Protein AF-A0A914UKM5-F1 (afdb_monomer_lite)

Sequence (336 aa):
GIEGDHIRGERLSKTEIQWNVDPGFDPCLNSLIYKCLPLADARDSIVRFIEAIEWDHRRGRVARAVASTMNAFVEEDWMLAVMELETMLNANSLTVAEVYARTRLLQNALSLLADIAAAIDQQELVGGEILSLMDEKRSSNVDPHVIGLLDRLLEKAVVPYLRSLDAWVFYGQVDDVSLDFMIWDTENELMSAAIQQQIIPQDDLDEFDSIGDSFDRRYRLIGDLCPTFLRPVAQDILKCGKYLHIVDQCGVERKEKDGGSDKHLTWKSTGGASALVKVIEVARIAASVALVDILLKRYDLLALFRSVRRFLLVGQCDWLMIFMQVADDLLAKDAD

Foldseek 3Di:
DDADPQWGWDDPDPQDTDIDGHPPDDPVLVVLVVLCVLLVSLLVLLVVLLVVVVPDLLLEPLSNLLSVLSVCCCVPVVVVLVVVQVVCVVVVNDDSVVNSVSCVVVSVQSNVSSVLSCCCVVVVDAAQLSLQVLVVVLVPDDDPVNNVSSLSSNQRSCVVQLVQLLCCQPQLDGDGPNPLYFKAFCPPPSRVVVVVVDDDDPVVVDDDDDPVCPLVVGIGGHPSSHHPLCVVCSVLSSLNSSLNVVLVVLVDPPPPPDDDDPPGQHADSPCSSVVNSVVSNVSSVVSVVSSVCCCCPVVVVVVVVVVCCVPVVVVDCPVVVVVCVVCVVVVPDDDD

Structure (mmCIF, N/CA/C/O backbone):
data_AF-A0A914UKM5-F1
#
_entry.id   AF-A0A914UKM5-F1
#
loop_
_atom_site.group_PDB
_atom_site.id
_atom_site.type_symbol
_atom_site.label_atom_id
_atom_site.label_alt_id
_atom_site.label_comp_id
_atom_site.label_asym_id
_atom_site.label_entity_id
_atom_site.label_seq_id
_atom_site.pdbx_PDB_ins_code
_atom_site.Cartn_x
_atom_site.Cartn_y
_atom_site.Cartn_z
_atom_site.occupancy
_atom_site.B_iso_or_equiv
_atom_site.auth_seq_id
_atom_site.auth_comp_id
_atom_site.auth_asym_id
_atom_site.auth_atom_id
_atom_site.pdbx_PDB_model_num
ATOM 1 N N . GLY A 1 1 ? -16.510 -11.378 22.932 1.00 61.59 1 GLY A N 1
ATOM 2 C CA . GLY A 1 1 ? -15.793 -12.608 22.547 1.00 61.59 1 GLY A CA 1
ATOM 3 C C . GLY A 1 1 ? -16.447 -13.821 23.168 1.00 61.59 1 GLY A C 1
ATOM 4 O O . GLY A 1 1 ? -16.702 -14.780 22.463 1.00 61.59 1 GLY A O 1
ATOM 5 N N . ILE A 1 2 ? -16.748 -13.750 24.465 1.00 76.81 2 ILE A N 1
ATOM 6 C CA . ILE A 1 2 ? -17.564 -14.728 25.187 1.00 76.81 2 ILE A CA 1
ATOM 7 C C . ILE A 1 2 ? -18.876 -14.023 25.550 1.00 76.81 2 ILE A C 1
ATOM 9 O O . ILE A 1 2 ? -18.834 -12.850 25.930 1.00 76.81 2 ILE A O 1
ATOM 13 N N . GLU A 1 3 ? -20.017 -14.686 25.358 1.00 78.00 3 GLU A N 1
ATOM 14 C CA . GLU A 1 3 ? -21.318 -14.136 25.752 1.00 78.00 3 GLU A CA 1
ATOM 15 C C . GLU A 1 3 ? -21.422 -14.054 27.277 1.00 78.00 3 GLU A C 1
ATOM 17 O O . GLU A 1 3 ? -21.026 -14.979 27.985 1.00 78.00 3 GLU A O 1
ATOM 22 N N . GLY A 1 4 ? -21.928 -12.925 27.774 1.00 80.94 4 GLY A N 1
ATOM 23 C CA . GLY A 1 4 ? -22.182 -12.731 29.195 1.00 80.94 4 GLY A CA 1
ATOM 24 C C . GLY A 1 4 ? -23.587 -13.183 29.590 1.00 80.94 4 GLY A C 1
ATOM 25 O O . GLY A 1 4 ? -24.489 -13.280 28.757 1.00 80.94 4 GLY A O 1
ATOM 26 N N . ASP A 1 5 ? -23.799 -13.394 30.888 1.00 83.44 5 ASP A N 1
ATOM 27 C CA . ASP A 1 5 ? -25.102 -13.832 31.400 1.00 83.44 5 ASP A CA 1
ATOM 28 C C . ASP A 1 5 ? -26.173 -12.734 31.295 1.00 83.44 5 ASP A C 1
ATOM 30 O O . ASP A 1 5 ? -27.302 -13.022 30.897 1.00 83.44 5 ASP A O 1
ATOM 34 N N . HIS A 1 6 ? -25.789 -11.484 31.587 1.00 84.31 6 HIS A N 1
ATOM 35 C CA . HIS A 1 6 ? -26.680 -10.317 31.711 1.00 84.31 6 HIS A CA 1
ATOM 36 C C . HIS A 1 6 ? -26.626 -9.324 30.534 1.00 84.31 6 HIS A C 1
ATOM 38 O O . HIS A 1 6 ? -27.416 -8.379 30.467 1.00 84.31 6 HIS A O 1
ATOM 44 N N . ILE A 1 7 ? -25.653 -9.492 29.635 1.00 86.50 7 ILE A N 1
ATOM 45 C CA . ILE A 1 7 ? -25.465 -8.675 28.431 1.00 86.50 7 ILE A CA 1
ATOM 46 C C . ILE A 1 7 ? -25.245 -9.643 27.277 1.00 86.50 7 ILE A C 1
ATOM 48 O O . ILE A 1 7 ? -24.237 -10.354 27.245 1.00 86.50 7 ILE A O 1
ATOM 52 N N . ARG A 1 8 ? -26.181 -9.659 26.329 1.00 85.44 8 ARG A N 1
ATOM 53 C CA . ARG A 1 8 ? -26.143 -10.550 25.165 1.00 85.44 8 ARG A CA 1
ATOM 54 C C . ARG A 1 8 ? -26.218 -9.738 23.883 1.00 85.44 8 ARG A C 1
ATOM 56 O O . ARG A 1 8 ? -27.028 -8.822 23.785 1.00 85.44 8 ARG A O 1
ATOM 63 N N . GLY A 1 9 ? -25.369 -10.068 22.917 1.00 83.50 9 GLY A N 1
ATOM 64 C CA . GLY A 1 9 ? -25.392 -9.470 21.586 1.00 83.50 9 GLY A CA 1
ATOM 65 C C . GLY A 1 9 ? -26.045 -10.430 20.601 1.00 83.50 9 GLY A C 1
ATOM 66 O O . GLY A 1 9 ? -25.500 -11.496 20.341 1.00 83.50 9 GLY A O 1
ATOM 67 N N . GLU A 1 10 ? -27.199 -10.063 20.052 1.00 83.69 10 GLU A N 1
ATOM 68 C CA . GLU A 1 10 ? -27.848 -10.795 18.967 1.00 83.69 10 GLU A CA 1
ATOM 69 C C . GLU A 1 10 ? -27.429 -10.188 17.627 1.00 83.69 10 GLU A C 1
ATOM 71 O O . GLU A 1 10 ? -27.600 -8.996 17.374 1.00 83.69 10 GLU A O 1
ATOM 76 N N . ARG A 1 11 ? -26.838 -10.998 16.750 1.00 80.81 11 ARG A N 1
ATOM 77 C CA . ARG A 1 11 ? -26.329 -10.510 15.468 1.00 80.81 11 ARG A CA 1
ATOM 78 C C . ARG A 1 11 ? -27.461 -10.424 14.444 1.00 80.81 11 ARG A C 1
ATOM 80 O O . ARG A 1 11 ? -27.975 -11.450 14.006 1.00 80.81 11 ARG A O 1
ATOM 87 N N . LEU A 1 12 ? -27.790 -9.204 14.022 1.00 78.44 12 LEU A N 1
ATOM 88 C CA . LEU A 1 12 ? -28.830 -8.936 13.025 1.00 78.44 12 LEU A CA 1
ATOM 89 C C . LEU A 1 12 ? -28.292 -9.000 11.589 1.00 78.44 12 LEU A C 1
ATOM 91 O O . LEU A 1 12 ? -29.009 -9.405 10.675 1.00 78.44 12 LEU A O 1
ATOM 95 N N . SER A 1 13 ? -27.033 -8.604 11.367 1.00 76.38 13 SER A N 1
ATOM 96 C CA . SER A 1 13 ? -26.432 -8.558 10.027 1.00 76.38 13 SER A CA 1
ATOM 97 C C . SER A 1 13 ? -24.918 -8.831 10.030 1.00 76.38 13 SER A C 1
ATOM 99 O O . SER A 1 13 ? -24.322 -9.221 11.038 1.00 76.38 13 SER A O 1
ATOM 101 N N . LYS A 1 14 ? -24.254 -8.655 8.875 1.00 68.44 14 LYS A N 1
ATOM 102 C CA . LYS A 1 14 ? -22.783 -8.728 8.794 1.00 68.44 14 LYS A CA 1
ATOM 103 C C . LYS A 1 14 ? -22.090 -7.634 9.617 1.00 68.44 14 LYS A C 1
ATOM 105 O O . LYS A 1 14 ? -20.960 -7.858 10.024 1.00 68.44 14 LYS A O 1
ATOM 110 N N . THR A 1 15 ? -22.750 -6.514 9.883 1.00 68.25 15 THR A N 1
ATOM 111 C CA . THR A 1 15 ? -22.142 -5.343 10.534 1.00 68.25 15 THR A CA 1
ATOM 112 C C . THR A 1 15 ? -22.876 -4.898 11.794 1.00 68.25 15 THR A C 1
ATOM 114 O O . THR A 1 15 ? -22.347 -4.081 12.534 1.00 68.25 15 THR A O 1
ATOM 117 N N . GLU A 1 16 ? -24.085 -5.405 12.044 1.00 77.81 16 GLU A N 1
ATOM 118 C CA . GLU A 1 16 ? -24.954 -4.909 13.111 1.00 77.81 16 GLU A CA 1
ATOM 119 C C . GLU A 1 16 ? -25.232 -5.981 14.167 1.00 77.81 16 GLU A C 1
ATOM 121 O O . GLU A 1 16 ? -25.660 -7.102 13.859 1.00 77.81 16 GLU A O 1
ATOM 126 N N . ILE A 1 17 ? -24.997 -5.598 15.422 1.00 84.06 17 ILE A N 1
ATOM 127 C CA . ILE A 1 17 ? -25.282 -6.381 16.621 1.00 84.06 17 ILE A CA 1
ATOM 128 C C . ILE A 1 17 ? -26.300 -5.600 17.447 1.00 84.06 17 ILE A C 1
ATOM 130 O O . ILE A 1 17 ? -26.088 -4.439 17.793 1.00 84.06 17 ILE A O 1
ATOM 134 N N . GLN A 1 18 ? -27.409 -6.249 17.780 1.00 86.00 18 GLN A N 1
ATOM 135 C CA . GLN A 1 18 ? -28.380 -5.731 18.725 1.00 86.00 18 GLN A CA 1
ATOM 136 C C . GLN A 1 18 ? -28.030 -6.215 20.127 1.00 86.00 18 GLN A C 1
ATOM 138 O O . GLN A 1 18 ? -28.019 -7.412 20.410 1.00 86.00 18 GLN A O 1
ATOM 143 N N . TRP A 1 19 ? -27.768 -5.275 21.025 1.00 86.19 19 TRP A N 1
ATOM 144 C CA . TRP A 1 19 ? -27.447 -5.588 22.409 1.00 86.19 19 TRP A CA 1
ATOM 145 C C . TRP A 1 19 ? -28.697 -5.620 23.282 1.00 86.19 19 TRP A C 1
ATOM 147 O O . TRP A 1 19 ? -29.415 -4.628 23.399 1.00 86.19 19 TRP A O 1
ATOM 157 N N . ASN A 1 20 ? -28.909 -6.755 23.941 1.00 85.56 20 ASN A N 1
ATOM 158 C CA . ASN A 1 20 ? -29.937 -6.962 24.948 1.00 85.56 20 ASN A CA 1
ATOM 159 C C . ASN A 1 20 ? -29.278 -6.941 26.333 1.00 85.56 20 ASN A C 1
ATOM 161 O O . ASN A 1 20 ? -28.491 -7.826 26.679 1.00 85.56 20 ASN A O 1
ATOM 165 N N . VAL A 1 21 ? -29.592 -5.905 27.111 1.00 85.19 21 VAL A N 1
ATOM 166 C CA . VAL A 1 21 ? -29.133 -5.726 28.496 1.00 85.19 21 VAL A CA 1
ATOM 167 C C . VAL A 1 21 ? -30.299 -6.007 29.439 1.00 85.19 21 VAL A C 1
ATOM 169 O O . VAL A 1 21 ? -31.416 -5.551 29.181 1.00 85.19 21 VAL A O 1
ATOM 172 N N . ASP A 1 22 ? -30.051 -6.738 30.527 1.00 84.62 22 ASP A N 1
ATOM 173 C CA . ASP A 1 22 ? -31.108 -7.111 31.467 1.00 84.62 22 ASP A CA 1
ATOM 174 C C . ASP A 1 22 ? -31.880 -5.887 32.012 1.00 84.62 22 ASP A C 1
ATOM 176 O O . ASP A 1 22 ? -31.287 -4.932 32.526 1.00 84.62 22 ASP A O 1
ATOM 180 N N . PRO A 1 23 ? -33.228 -5.912 31.986 1.00 78.75 23 PRO A N 1
ATOM 181 C CA . PRO A 1 23 ? -34.053 -4.777 32.405 1.00 78.75 23 PRO A CA 1
ATOM 182 C C . PRO A 1 23 ? -34.034 -4.531 33.923 1.00 78.75 23 PRO A C 1
ATOM 184 O O . PRO A 1 23 ? -34.578 -3.532 34.384 1.00 78.75 23 PRO A O 1
ATOM 187 N N . GLY A 1 24 ? -33.434 -5.435 34.706 1.00 80.19 24 GLY A N 1
ATOM 188 C CA . GLY A 1 24 ? -33.347 -5.340 36.166 1.00 80.19 24 GLY A CA 1
ATOM 189 C C . GLY A 1 24 ? -32.292 -4.358 36.689 1.00 80.19 24 GLY A C 1
ATOM 190 O O . GLY A 1 24 ? -32.249 -4.110 37.894 1.00 80.19 24 GLY A O 1
ATOM 191 N N . PHE A 1 25 ? -31.441 -3.804 35.822 1.00 82.44 25 PHE A N 1
ATOM 192 C CA . PHE A 1 25 ? -30.415 -2.838 36.216 1.00 82.44 25 PHE A CA 1
ATOM 193 C C . PHE A 1 25 ? -30.964 -1.417 36.412 1.00 82.44 25 PHE A C 1
ATOM 195 O O . PHE A 1 25 ? -31.913 -0.992 35.753 1.00 82.44 25 PHE A O 1
ATOM 202 N N . ASP A 1 26 ? -30.310 -0.652 37.292 1.00 86.25 26 ASP A N 1
ATOM 203 C CA . ASP A 1 26 ? -30.562 0.784 37.473 1.00 86.25 26 ASP A CA 1
ATOM 204 C C . ASP A 1 26 ? -30.444 1.524 36.118 1.00 86.25 26 ASP A C 1
ATOM 206 O O . ASP A 1 26 ? -29.452 1.325 35.405 1.00 86.25 26 ASP A O 1
ATOM 210 N N . PRO A 1 27 ? -31.404 2.397 35.746 1.00 84.62 27 PRO A N 1
ATOM 211 C CA . PRO A 1 27 ? -31.319 3.245 34.555 1.00 84.62 27 PRO A CA 1
ATOM 212 C C . PRO A 1 27 ? -29.970 3.956 34.367 1.00 84.62 27 PRO A C 1
ATOM 214 O O . PRO A 1 27 ? -29.477 4.050 33.239 1.00 84.62 27 PRO A O 1
ATOM 217 N N . CYS A 1 28 ? -29.340 4.424 35.451 1.00 83.75 28 CYS A N 1
ATOM 218 C CA . CYS A 1 28 ? -28.028 5.071 35.383 1.00 83.75 28 CYS A CA 1
ATOM 219 C C . CYS A 1 28 ? -26.931 4.088 34.950 1.00 83.75 28 CYS A C 1
ATOM 221 O O . CYS A 1 28 ? -26.112 4.418 34.087 1.00 83.75 28 CYS A O 1
ATOM 223 N N . LEU A 1 29 ? -26.945 2.870 35.501 1.00 84.50 29 LEU A N 1
ATOM 224 C CA . LEU A 1 29 ? -26.011 1.799 35.154 1.00 84.50 29 LEU A CA 1
ATOM 225 C C . LEU A 1 29 ? -26.203 1.361 33.699 1.00 84.50 29 LEU A C 1
ATOM 227 O O . LEU A 1 29 ? -25.231 1.290 32.951 1.00 84.50 29 LEU A O 1
ATOM 231 N N . ASN A 1 30 ? -27.457 1.171 33.277 1.00 85.88 30 ASN A N 1
ATOM 232 C CA . ASN A 1 30 ? -27.797 0.851 31.893 1.00 85.88 30 ASN A CA 1
ATOM 233 C C . ASN A 1 30 ? -27.243 1.900 30.924 1.00 85.88 30 ASN A C 1
ATOM 235 O O . ASN A 1 30 ? -26.610 1.546 29.933 1.00 85.88 30 ASN A O 1
ATOM 239 N N . S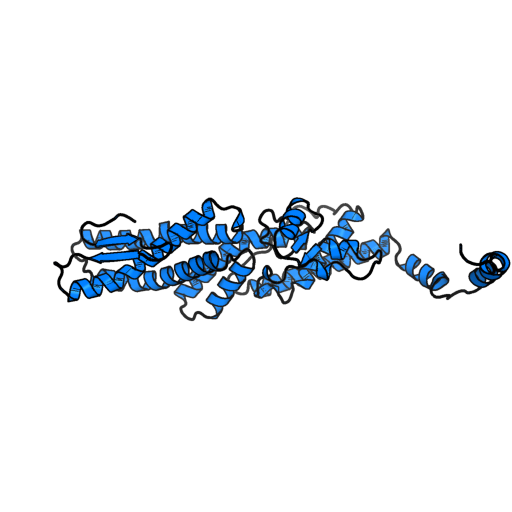ER A 1 31 ? -27.384 3.191 31.237 1.00 86.06 31 SER A N 1
ATOM 240 C CA . SER A 1 31 ? -26.850 4.257 30.381 1.00 86.06 31 SER A CA 1
ATOM 241 C C . SER A 1 31 ? -25.324 4.206 30.205 1.00 86.06 31 SER A C 1
ATOM 243 O O . SER A 1 31 ? -24.819 4.579 29.147 1.00 86.06 31 SER A O 1
ATOM 245 N N . LEU A 1 32 ? -24.581 3.751 31.221 1.00 84.81 32 LEU A N 1
ATOM 246 C CA . LEU A 1 32 ? -23.126 3.588 31.150 1.00 84.81 32 LEU A CA 1
ATOM 247 C C . LEU A 1 32 ? -22.739 2.329 30.377 1.00 84.81 32 LEU A C 1
ATOM 249 O O . LEU A 1 32 ? -21.820 2.386 29.566 1.00 84.81 32 LEU A O 1
ATOM 253 N N . ILE A 1 33 ? -23.471 1.229 30.568 1.00 87.56 33 ILE A N 1
ATOM 254 C CA . ILE A 1 33 ? -23.273 -0.012 29.810 1.00 87.56 33 ILE A CA 1
ATOM 255 C C . ILE A 1 33 ? -23.412 0.273 28.312 1.00 87.56 33 ILE A C 1
ATOM 257 O O . ILE A 1 33 ? -22.493 -0.027 27.554 1.00 87.56 33 ILE A O 1
ATOM 261 N N . TYR A 1 34 ? -24.484 0.956 27.891 1.00 88.38 34 TYR A N 1
ATOM 262 C CA . TYR A 1 34 ? -24.687 1.313 26.481 1.00 88.38 34 TYR A CA 1
ATOM 263 C C . TYR A 1 34 ? -23.582 2.198 25.891 1.00 88.38 34 TYR A C 1
ATOM 265 O O . TYR A 1 34 ? -23.358 2.157 24.686 1.00 88.38 34 TYR A O 1
ATOM 273 N N . LYS A 1 35 ? -22.843 2.960 26.707 1.00 87.12 35 LYS A N 1
ATOM 274 C CA . LYS A 1 35 ? -21.678 3.726 26.230 1.00 87.12 35 LYS A CA 1
ATOM 275 C C . LYS A 1 35 ? -20.434 2.862 26.020 1.00 87.12 35 LYS A C 1
ATOM 277 O O . LYS A 1 35 ? -19.575 3.239 25.226 1.00 87.12 35 LYS A O 1
ATOM 282 N N . CYS A 1 36 ? -20.339 1.726 26.709 1.00 86.88 36 CYS A N 1
ATOM 283 C CA . CYS A 1 36 ? -19.249 0.765 26.559 1.00 86.88 36 CYS A CA 1
ATOM 284 C C . CYS A 1 36 ? -19.488 -0.223 25.408 1.00 86.88 36 CYS A C 1
ATOM 286 O O . CYS A 1 36 ? -18.522 -0.728 24.849 1.00 86.88 36 CYS A O 1
ATOM 288 N N . LEU A 1 37 ? -20.742 -0.493 25.029 1.00 88.25 37 LEU A N 1
ATOM 289 C CA . LEU A 1 37 ? -21.076 -1.475 23.986 1.00 88.25 37 LEU A CA 1
ATOM 290 C C . LEU A 1 37 ? -20.439 -1.221 22.604 1.00 88.25 37 LEU A C 1
ATOM 292 O O . LEU A 1 37 ? -19.953 -2.192 22.025 1.00 88.25 37 LEU A O 1
ATOM 296 N N . PRO A 1 38 ? -20.291 0.028 22.111 1.00 89.25 38 PRO A N 1
ATOM 297 C CA . PRO A 1 38 ? -19.607 0.278 20.839 1.00 89.25 38 PRO A CA 1
ATOM 298 C C . PRO A 1 38 ? -18.158 -0.233 20.796 1.00 89.25 38 PRO A C 1
ATOM 300 O O . PRO A 1 38 ? -17.617 -0.491 19.724 1.00 89.25 38 PRO A O 1
ATOM 303 N N . LEU A 1 39 ? -17.514 -0.404 21.957 1.00 89.31 39 LEU A N 1
ATOM 304 C CA . LEU A 1 39 ? -16.194 -1.025 22.062 1.00 89.31 39 LEU A CA 1
ATOM 305 C C . LEU A 1 39 ? -16.227 -2.498 21.624 1.00 89.3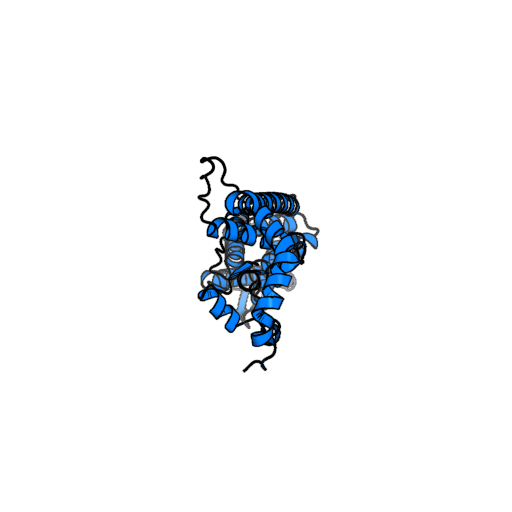1 39 LEU A C 1
ATOM 307 O O . LEU A 1 39 ? -15.313 -2.974 20.949 1.00 89.31 39 LEU A O 1
ATOM 311 N N . ALA A 1 40 ? -17.278 -3.217 22.024 1.00 88.44 40 ALA A N 1
ATOM 312 C CA . ALA A 1 40 ? -17.475 -4.614 21.670 1.00 88.44 40 ALA A CA 1
ATOM 313 C C . ALA A 1 40 ? -17.808 -4.763 20.180 1.00 88.44 40 ALA A C 1
ATOM 315 O O . ALA A 1 40 ? -17.255 -5.658 19.541 1.00 88.44 40 ALA A O 1
ATOM 316 N N . ASP A 1 41 ? -18.619 -3.854 19.629 1.00 89.31 41 ASP A N 1
ATOM 317 C CA . ASP A 1 41 ? -18.941 -3.811 18.196 1.00 89.31 41 ASP A CA 1
ATOM 318 C C . ASP A 1 41 ? -17.690 -3.577 17.344 1.00 89.31 41 ASP A C 1
ATOM 320 O O . ASP A 1 41 ? -17.424 -4.323 16.400 1.00 89.31 41 ASP A O 1
ATOM 324 N N . ALA A 1 42 ? -16.867 -2.591 17.717 1.00 91.12 42 ALA A N 1
ATOM 325 C CA . ALA A 1 42 ? -15.628 -2.291 17.006 1.00 91.12 42 ALA A CA 1
ATOM 326 C C . ALA A 1 42 ? -14.659 -3.485 17.021 1.00 91.12 42 ALA A C 1
ATOM 328 O O . ALA A 1 42 ? -14.107 -3.856 15.984 1.00 91.12 42 ALA A O 1
ATOM 329 N N . ARG A 1 43 ? -14.492 -4.142 18.178 1.00 91.31 43 ARG A N 1
ATOM 330 C CA . ARG A 1 43 ? -13.670 -5.355 18.284 1.00 91.31 43 ARG A CA 1
ATOM 331 C C . ARG A 1 43 ? -14.213 -6.489 17.417 1.00 91.31 43 ARG A C 1
ATOM 333 O O . ARG A 1 43 ? -13.426 -7.160 16.757 1.00 91.31 43 ARG A O 1
ATOM 340 N N . ASP A 1 44 ? -15.522 -6.735 17.446 1.00 90.12 44 ASP A N 1
ATOM 341 C CA . ASP A 1 44 ? -16.143 -7.786 16.636 1.00 90.12 44 ASP A CA 1
ATOM 342 C C . ASP A 1 44 ? -15.915 -7.543 15.140 1.00 90.12 44 ASP A C 1
ATOM 344 O O . ASP A 1 44 ? -15.462 -8.443 14.435 1.00 90.12 44 ASP A O 1
ATOM 348 N N . SER A 1 45 ? -16.117 -6.305 14.679 1.00 91.06 45 SER A N 1
ATOM 349 C CA . SER A 1 45 ? -15.855 -5.911 13.293 1.00 91.06 45 SER A CA 1
ATOM 350 C C . SER A 1 45 ? -14.409 -6.190 12.870 1.00 91.06 45 SER A C 1
ATOM 352 O O . SER A 1 45 ? -14.175 -6.718 11.784 1.00 91.06 45 SER A O 1
ATOM 354 N N . ILE A 1 46 ? -13.433 -5.874 13.727 1.00 93.12 46 ILE A N 1
ATOM 355 C CA . ILE A 1 46 ? -12.007 -6.102 13.444 1.00 93.12 46 ILE A CA 1
ATOM 356 C C . ILE A 1 46 ? -11.686 -7.597 13.385 1.00 93.12 46 ILE A C 1
ATOM 358 O O . ILE A 1 46 ? -11.046 -8.041 12.437 1.00 93.12 46 ILE A O 1
ATOM 362 N N . VAL A 1 47 ? -12.144 -8.386 14.362 1.00 92.31 47 VAL A N 1
ATOM 363 C CA . VAL A 1 47 ? -11.885 -9.838 14.393 1.00 92.31 47 VAL A CA 1
ATOM 364 C C . VAL A 1 47 ? -12.465 -10.515 13.153 1.00 92.31 47 VAL A C 1
ATOM 366 O O . VAL A 1 47 ? -11.787 -11.311 12.513 1.00 92.31 47 VAL A O 1
ATOM 369 N N . ARG A 1 48 ? -13.677 -10.137 12.742 1.00 90.00 48 ARG A N 1
ATOM 370 C CA . ARG A 1 48 ? -14.291 -10.669 11.519 1.00 90.00 48 ARG A CA 1
ATOM 371 C C . ARG A 1 48 ? -13.522 -10.309 10.259 1.00 90.00 48 ARG A C 1
ATOM 373 O O . ARG A 1 48 ? -13.420 -11.130 9.355 1.00 90.00 48 ARG A O 1
ATOM 380 N N . PHE A 1 49 ? -13.021 -9.082 10.181 1.00 91.81 49 PHE A N 1
ATOM 381 C CA . PHE A 1 49 ? -12.189 -8.647 9.068 1.00 91.81 49 PHE A CA 1
ATOM 382 C C . PHE A 1 49 ? -10.888 -9.455 8.991 1.00 91.81 49 PHE A C 1
ATOM 384 O O . PHE A 1 49 ? -10.504 -9.893 7.907 1.00 91.81 49 PHE A O 1
ATOM 391 N N . ILE A 1 50 ? -10.250 -9.710 10.138 1.00 92.75 50 ILE A N 1
ATOM 392 C CA . ILE A 1 50 ? -9.055 -10.559 10.228 1.00 92.75 50 ILE A CA 1
ATOM 393 C C . ILE A 1 50 ? -9.375 -11.969 9.723 1.00 92.75 50 ILE A C 1
ATOM 395 O O . ILE A 1 50 ? -8.720 -12.444 8.797 1.00 92.75 50 ILE A O 1
ATOM 399 N N . GLU A 1 51 ? -10.427 -12.594 10.257 1.00 90.50 51 GLU A N 1
ATOM 400 C CA . GLU A 1 51 ? -10.871 -13.928 9.838 1.00 90.50 51 GLU A CA 1
ATOM 401 C C . GLU A 1 51 ? -11.195 -13.978 8.337 1.00 90.50 51 GLU A C 1
ATOM 403 O O . GLU A 1 51 ? -10.833 -14.934 7.657 1.00 90.50 51 GLU A O 1
ATOM 408 N N . ALA A 1 52 ? -11.837 -12.947 7.781 1.00 88.94 52 ALA A N 1
ATOM 409 C CA . ALA A 1 52 ? -12.163 -12.898 6.357 1.00 88.94 52 ALA A CA 1
ATOM 410 C C . ALA A 1 52 ? -10.909 -12.857 5.464 1.00 88.94 52 ALA A C 1
ATOM 412 O O . ALA A 1 52 ? -10.870 -13.512 4.423 1.00 88.94 52 ALA A O 1
ATOM 413 N N . ILE A 1 53 ? -9.876 -12.114 5.869 1.00 88.75 53 ILE A N 1
ATOM 414 C CA . ILE A 1 53 ? -8.648 -11.930 5.083 1.00 88.75 53 ILE A CA 1
ATOM 415 C C . ILE A 1 53 ? -7.686 -13.110 5.199 1.00 88.75 53 ILE A C 1
ATOM 417 O O . ILE A 1 53 ? -6.960 -13.401 4.247 1.00 88.75 53 ILE A O 1
ATOM 421 N N . GLU A 1 54 ? -7.651 -13.799 6.340 1.00 82.69 54 GLU A N 1
ATOM 422 C CA . GLU A 1 54 ? -6.760 -14.950 6.523 1.00 82.69 54 GLU A CA 1
ATOM 423 C C . GLU A 1 54 ? -7.008 -16.054 5.490 1.00 82.69 54 GLU A C 1
ATOM 425 O O . GLU A 1 54 ? -6.055 -16.663 4.992 1.00 82.69 54 GLU A O 1
ATOM 430 N N . TRP A 1 55 ? -8.274 -16.262 5.121 1.00 77.75 55 TRP A N 1
ATOM 431 C CA . TRP A 1 55 ? -8.687 -17.311 4.189 1.00 77.75 55 TRP A CA 1
ATOM 432 C C . TRP A 1 55 ? -8.831 -16.838 2.739 1.00 77.75 55 TRP A C 1
ATOM 434 O O . TRP A 1 55 ? -8.882 -17.677 1.838 1.00 77.75 55 TRP A O 1
ATOM 444 N N . ASP A 1 56 ? -8.859 -15.527 2.486 1.00 80.50 56 ASP A N 1
ATOM 445 C CA . ASP A 1 56 ? -9.044 -14.976 1.143 1.00 80.50 56 ASP A CA 1
ATOM 446 C C . ASP A 1 56 ? -7.746 -14.403 0.556 1.00 80.50 56 ASP A C 1
ATOM 448 O O . ASP A 1 56 ? -7.344 -13.263 0.797 1.00 80.50 56 ASP A O 1
ATOM 452 N N . HIS A 1 57 ? -7.088 -15.196 -0.291 1.00 70.19 57 HIS A N 1
ATOM 453 C CA . HIS A 1 57 ? -5.886 -14.766 -1.006 1.00 70.19 57 HIS A CA 1
ATOM 454 C C . HIS A 1 57 ? -6.144 -13.677 -2.059 1.00 70.19 57 HIS A C 1
ATOM 456 O O . HIS A 1 57 ? -5.184 -13.046 -2.502 1.00 70.19 57 HIS A O 1
ATOM 462 N N . ARG A 1 58 ? -7.405 -13.429 -2.444 1.00 75.06 58 ARG A N 1
ATOM 463 C CA . ARG A 1 58 ? -7.771 -12.386 -3.416 1.00 75.06 58 ARG A CA 1
ATOM 464 C C . ARG A 1 58 ? -7.705 -10.983 -2.823 1.00 75.06 58 ARG A C 1
ATOM 466 O O . ARG A 1 58 ? -7.531 -10.028 -3.564 1.00 75.06 58 ARG A O 1
ATOM 473 N N . ARG A 1 59 ? -7.784 -10.854 -1.495 1.00 78.19 59 ARG A N 1
ATOM 474 C CA . ARG A 1 59 ? -7.769 -9.557 -0.793 1.00 78.19 59 ARG A CA 1
ATOM 475 C C . ARG A 1 59 ? -6.408 -8.846 -0.820 1.00 78.19 59 ARG A C 1
ATOM 477 O O . ARG A 1 59 ? -6.305 -7.717 -0.357 1.00 78.19 59 ARG A O 1
ATOM 484 N N . GLY A 1 60 ? -5.363 -9.464 -1.370 1.00 86.62 60 GLY A N 1
ATOM 485 C CA . GLY A 1 60 ? -4.055 -8.826 -1.521 1.00 86.62 60 GLY A CA 1
ATOM 486 C C . GLY A 1 60 ? -3.095 -9.053 -0.352 1.00 86.62 60 GLY A C 1
ATOM 487 O O . GLY A 1 60 ? -3.475 -9.386 0.773 1.00 86.62 60 GLY A O 1
ATOM 488 N N . ARG A 1 61 ? -1.802 -8.852 -0.608 1.00 91.62 61 ARG A N 1
ATOM 489 C CA . ARG A 1 61 ? -0.724 -8.952 0.390 1.00 91.62 61 ARG A CA 1
ATOM 490 C C . ARG A 1 61 ? -0.763 -7.777 1.357 1.00 91.62 61 ARG A C 1
ATOM 492 O O . ARG A 1 61 ? -0.503 -7.966 2.546 1.00 91.62 61 ARG A O 1
ATOM 499 N N . VAL A 1 62 ? -1.116 -6.586 0.868 1.00 94.00 62 VAL A N 1
ATOM 500 C CA . VAL A 1 62 ? -1.263 -5.391 1.714 1.00 94.00 62 VAL A CA 1
ATOM 501 C C . VAL A 1 62 ? -2.382 -5.592 2.740 1.00 94.00 62 VAL A C 1
ATOM 503 O O . VAL A 1 62 ? -2.130 -5.429 3.931 1.00 94.00 62 VAL A O 1
ATOM 506 N N . ALA A 1 63 ? -3.575 -6.040 2.329 1.00 93.56 63 ALA A N 1
ATOM 507 C CA . ALA A 1 63 ? -4.687 -6.280 3.255 1.00 93.56 63 ALA A CA 1
ATOM 508 C C . ALA A 1 63 ? -4.332 -7.312 4.338 1.00 93.56 63 ALA A C 1
ATOM 510 O O . ALA A 1 63 ? -4.657 -7.125 5.508 1.00 93.56 63 ALA A O 1
ATOM 511 N N . ARG A 1 64 ? -3.583 -8.364 3.984 1.00 92.94 64 ARG A N 1
ATOM 512 C CA . ARG A 1 64 ? -3.080 -9.359 4.949 1.00 92.94 64 ARG A CA 1
ATOM 513 C C . ARG A 1 64 ? -2.101 -8.769 5.957 1.00 92.94 64 ARG A C 1
ATOM 515 O O . ARG A 1 64 ? -2.168 -9.108 7.135 1.00 92.94 64 ARG A O 1
ATOM 522 N N . ALA A 1 65 ? -1.209 -7.880 5.527 1.00 93.94 65 ALA A N 1
ATOM 523 C CA . ALA A 1 65 ? -0.309 -7.181 6.442 1.00 93.94 65 ALA A CA 1
ATOM 524 C C . ALA A 1 65 ? -1.084 -6.263 7.408 1.00 93.94 65 ALA A C 1
ATOM 526 O O . ALA A 1 65 ? -0.754 -6.192 8.595 1.00 93.94 65 ALA A O 1
ATOM 527 N N . VAL A 1 66 ? -2.152 -5.621 6.925 1.00 94.75 66 VAL A N 1
ATOM 528 C CA . VAL A 1 66 ? -3.076 -4.828 7.751 1.00 94.75 66 VAL A CA 1
ATOM 529 C C . VAL A 1 66 ? -3.796 -5.710 8.768 1.00 94.75 66 VAL A C 1
ATOM 531 O O . VAL A 1 66 ? -3.727 -5.423 9.961 1.00 94.75 66 VAL A O 1
ATOM 534 N N . ALA A 1 67 ? -4.410 -6.809 8.326 1.00 94.38 67 ALA A N 1
ATOM 535 C CA . ALA A 1 67 ? -5.096 -7.765 9.191 1.00 94.38 67 ALA A CA 1
ATOM 536 C C . ALA A 1 67 ? -4.156 -8.352 10.255 1.00 94.38 67 ALA A C 1
ATOM 538 O O . ALA A 1 67 ? -4.500 -8.372 11.429 1.00 94.38 67 ALA A O 1
ATOM 539 N N . SER A 1 68 ? -2.931 -8.732 9.882 1.00 93.44 68 SER A N 1
ATOM 540 C CA . SER A 1 68 ? -1.921 -9.216 10.832 1.00 93.44 68 SER A CA 1
ATOM 541 C C . SER A 1 68 ? -1.558 -8.163 11.885 1.00 93.44 68 SER A C 1
ATOM 543 O O . SER A 1 68 ? -1.404 -8.494 13.059 1.00 93.44 68 SER A O 1
ATOM 545 N N . THR A 1 69 ? -1.470 -6.890 11.492 1.00 93.31 69 THR A N 1
ATOM 546 C CA . THR A 1 69 ? -1.187 -5.793 12.430 1.00 93.31 69 THR A CA 1
ATOM 547 C C . THR A 1 69 ? -2.378 -5.518 13.350 1.00 93.31 69 THR A C 1
ATOM 549 O O . THR A 1 69 ? -2.195 -5.291 14.545 1.00 93.31 69 THR A O 1
ATOM 552 N N . MET A 1 70 ? -3.604 -5.581 12.822 1.00 94.88 70 MET A N 1
ATOM 553 C CA . MET A 1 70 ? -4.826 -5.505 13.628 1.00 94.88 70 MET A CA 1
ATOM 554 C C . MET A 1 70 ? -4.939 -6.688 14.596 1.00 94.88 70 MET A C 1
ATOM 556 O O . MET A 1 70 ? -5.340 -6.489 15.738 1.00 94.88 70 MET A O 1
ATOM 560 N N . ASN A 1 71 ? -4.541 -7.894 14.182 1.00 94.00 71 ASN A N 1
ATOM 561 C CA . ASN A 1 71 ? -4.540 -9.063 15.054 1.00 94.00 71 ASN A CA 1
ATOM 562 C C . ASN A 1 71 ? -3.567 -8.882 16.221 1.00 94.00 71 ASN A C 1
ATOM 564 O O . ASN A 1 71 ? -3.961 -9.066 17.366 1.00 94.00 71 ASN A O 1
ATOM 568 N N . ALA A 1 72 ? -2.347 -8.406 15.954 1.00 92.75 72 ALA A N 1
ATOM 569 C CA . ALA A 1 72 ? -1.390 -8.076 17.011 1.00 92.75 72 ALA A CA 1
ATOM 570 C C . ALA A 1 72 ? -1.956 -7.035 17.995 1.00 92.75 72 ALA A C 1
ATOM 572 O O . ALA A 1 72 ? -1.826 -7.191 19.203 1.00 92.75 72 ALA A O 1
ATOM 573 N N . PHE A 1 73 ? -2.667 -6.012 17.507 1.00 91.31 73 PHE A N 1
ATOM 574 C CA . PHE A 1 73 ? -3.347 -5.042 18.376 1.00 91.31 73 PHE A CA 1
ATOM 575 C C . PHE A 1 73 ? -4.429 -5.693 19.261 1.00 91.31 73 PHE A C 1
ATOM 577 O O . PHE A 1 73 ? -4.558 -5.364 20.441 1.00 91.31 73 PHE A O 1
ATOM 584 N N . VAL A 1 74 ? -5.214 -6.628 18.717 1.00 91.31 74 VAL A N 1
ATOM 585 C CA . VAL A 1 74 ? -6.262 -7.337 19.472 1.00 91.31 74 VAL A CA 1
ATOM 586 C C . VAL A 1 74 ? -5.674 -8.351 20.467 1.00 91.31 74 VAL A C 1
ATOM 588 O O . VAL A 1 74 ? -6.231 -8.545 21.548 1.00 91.31 74 VAL A O 1
ATOM 591 N N . GLU A 1 75 ? -4.562 -8.997 20.134 1.00 90.94 75 GLU A N 1
ATOM 592 C CA . GLU A 1 75 ? -3.900 -9.977 21.001 1.00 90.94 75 GLU A CA 1
ATOM 593 C C . GLU A 1 75 ? -3.051 -9.329 22.097 1.00 90.94 75 GLU A C 1
ATOM 595 O O . GLU A 1 75 ? -2.965 -9.876 23.193 1.00 90.94 75 GLU A O 1
ATOM 600 N N . GLU A 1 76 ? -2.449 -8.170 21.828 1.00 90.56 76 GLU A N 1
ATOM 601 C CA . GLU A 1 76 ? -1.552 -7.481 22.758 1.00 90.56 76 GLU A CA 1
ATOM 602 C C . GLU A 1 76 ? -2.279 -6.342 23.489 1.00 90.56 76 GLU A C 1
ATOM 604 O O . GLU A 1 76 ? -2.597 -6.467 24.674 1.00 90.56 76 GLU A O 1
ATOM 609 N N . ASP A 1 77 ? -2.583 -5.245 22.785 1.00 88.00 77 ASP A N 1
ATOM 610 C CA . ASP A 1 77 ? -3.084 -3.992 23.372 1.00 88.00 77 ASP A CA 1
ATOM 611 C C . ASP A 1 77 ? -4.475 -4.183 24.021 1.00 88.00 77 ASP A C 1
ATOM 613 O O . ASP A 1 77 ? -4.724 -3.738 25.147 1.00 88.00 77 ASP A O 1
ATOM 617 N N . TRP A 1 78 ? -5.385 -4.898 23.349 1.00 88.50 78 TRP A N 1
ATOM 618 C CA . TRP A 1 78 ? -6.714 -5.207 23.897 1.00 88.50 78 TRP A CA 1
ATOM 619 C C . TRP A 1 78 ? -6.652 -6.178 25.081 1.00 88.50 78 TRP A C 1
ATOM 621 O O . TRP A 1 78 ? -7.314 -5.950 26.096 1.00 88.50 78 TRP A O 1
ATOM 631 N N . MET A 1 79 ? -5.875 -7.259 24.976 1.00 89.56 79 MET A N 1
ATOM 632 C CA . MET A 1 79 ? -5.786 -8.242 26.061 1.00 89.56 79 MET A CA 1
ATOM 633 C C . MET A 1 79 ? -5.132 -7.653 27.303 1.00 89.56 79 MET A C 1
ATOM 635 O O . MET A 1 79 ? -5.574 -7.957 28.409 1.00 89.56 79 MET A O 1
ATOM 639 N N . LEU A 1 80 ? -4.143 -6.773 27.138 1.00 90.25 80 LEU A N 1
ATOM 640 C CA . LEU A 1 80 ? -3.532 -6.052 28.247 1.00 90.25 80 LEU A CA 1
ATOM 641 C C . LEU A 1 80 ? -4.563 -5.174 28.968 1.00 90.25 80 LEU A C 1
ATOM 643 O O . LEU A 1 80 ? -4.667 -5.244 30.191 1.00 90.25 80 LEU A O 1
ATOM 647 N N . ALA A 1 81 ? -5.400 -4.440 28.229 1.00 88.88 81 ALA A N 1
ATOM 648 C CA . ALA A 1 81 ? -6.484 -3.659 28.825 1.00 88.88 81 ALA A CA 1
ATOM 649 C C . ALA A 1 81 ? -7.500 -4.544 29.573 1.00 88.88 81 ALA A C 1
ATOM 651 O O . ALA A 1 81 ? -7.915 -4.210 30.683 1.00 88.88 81 ALA A O 1
ATOM 652 N N . VAL A 1 82 ? -7.878 -5.698 29.009 1.00 90.31 82 VAL A N 1
ATOM 653 C CA . VAL A 1 82 ? -8.769 -6.660 29.685 1.00 90.31 82 VAL A CA 1
ATOM 654 C C . VAL A 1 82 ? -8.126 -7.209 30.961 1.00 90.31 82 VAL A C 1
ATOM 656 O O . VAL A 1 82 ? -8.792 -7.278 31.991 1.00 90.31 82 VAL A O 1
ATOM 659 N N . MET A 1 83 ? -6.835 -7.549 30.929 1.00 90.44 83 MET A N 1
ATOM 660 C CA . MET A 1 83 ? -6.096 -8.018 32.105 1.00 90.44 83 MET A CA 1
ATOM 661 C C . MET A 1 83 ? -6.047 -6.958 33.209 1.00 90.44 83 MET A C 1
ATOM 663 O O . MET A 1 83 ? -6.284 -7.277 34.372 1.00 90.44 83 MET A O 1
ATOM 667 N N . GLU A 1 84 ? -5.789 -5.694 32.870 1.00 90.50 84 GLU A N 1
ATOM 668 C CA . GLU A 1 84 ? -5.812 -4.600 33.844 1.00 90.50 84 GLU A CA 1
ATOM 669 C C . GLU A 1 84 ? -7.191 -4.462 34.503 1.00 90.50 84 GLU A C 1
ATOM 671 O O . GLU A 1 84 ? -7.283 -4.372 35.731 1.00 90.50 84 GLU A O 1
ATOM 676 N N . LEU A 1 85 ? -8.272 -4.518 33.719 1.00 90.56 85 LEU A N 1
ATOM 677 C CA . LEU A 1 85 ? -9.637 -4.485 34.254 1.00 90.56 85 LEU A CA 1
ATOM 678 C C . LEU A 1 85 ? -9.913 -5.676 35.184 1.00 90.56 85 LEU A C 1
ATOM 680 O O . LEU A 1 85 ? -10.451 -5.484 36.274 1.00 90.56 85 LEU A O 1
ATOM 684 N N . GLU A 1 86 ? -9.475 -6.878 34.810 1.00 92.06 86 GLU A N 1
ATOM 685 C CA . GLU A 1 86 ? -9.631 -8.092 35.616 1.00 92.06 86 GLU A CA 1
ATOM 686 C C . GLU A 1 86 ? -8.877 -7.998 36.954 1.00 92.06 86 GLU A C 1
ATOM 688 O O . GLU A 1 86 ? -9.383 -8.396 38.005 1.00 92.06 86 GLU A O 1
ATOM 693 N N . THR A 1 87 ? -7.672 -7.419 36.966 1.00 91.50 87 THR A N 1
ATOM 694 C CA . THR A 1 87 ? -6.925 -7.215 38.221 1.00 91.50 87 THR A CA 1
ATOM 695 C C . THR A 1 87 ? -7.637 -6.247 39.167 1.00 91.50 87 THR A C 1
ATOM 697 O O . THR A 1 87 ? -7.673 -6.482 40.375 1.00 91.50 87 THR A O 1
ATOM 700 N N . MET A 1 88 ? -8.260 -5.191 38.635 1.00 89.12 88 MET A N 1
ATOM 701 C CA . MET A 1 88 ? -9.036 -4.233 39.428 1.00 89.12 88 MET A CA 1
ATOM 702 C C . MET A 1 88 ? -10.355 -4.829 39.923 1.00 89.12 88 MET A C 1
ATOM 704 O O . MET A 1 88 ? -10.784 -4.533 41.042 1.00 89.12 88 MET A O 1
ATOM 708 N N . LEU A 1 89 ? -10.977 -5.701 39.125 1.00 91.25 89 LEU A N 1
ATOM 709 C CA . LEU A 1 89 ? -12.145 -6.465 39.549 1.00 91.25 89 LEU A CA 1
ATOM 710 C C . LEU A 1 89 ? -11.798 -7.348 40.752 1.00 91.25 89 LEU A C 1
ATOM 712 O O . LEU A 1 89 ? -12.472 -7.280 41.775 1.00 91.25 89 LEU A O 1
ATOM 716 N N . ASN A 1 90 ? -10.690 -8.089 40.670 1.00 92.38 90 ASN A N 1
ATOM 717 C CA . ASN A 1 90 ? -10.204 -8.937 41.761 1.00 92.38 90 ASN A CA 1
ATOM 718 C C . ASN A 1 90 ? -9.822 -8.145 43.024 1.00 92.38 90 ASN A C 1
ATOM 720 O O . ASN A 1 90 ? -9.913 -8.664 44.136 1.00 92.38 90 ASN A O 1
ATOM 724 N N . ALA A 1 91 ? -9.429 -6.878 42.875 1.00 92.00 91 ALA A N 1
ATOM 725 C CA . ALA A 1 91 ? -9.162 -5.966 43.985 1.00 92.00 91 ALA A CA 1
ATOM 726 C C . ALA A 1 91 ? -10.430 -5.303 44.570 1.00 92.00 91 ALA A C 1
ATOM 728 O O . ALA A 1 91 ? -10.315 -4.493 45.492 1.00 92.00 91 ALA A O 1
ATOM 729 N N . ASN A 1 92 ? -11.629 -5.622 44.057 1.00 88.75 92 ASN A N 1
ATOM 730 C CA . ASN A 1 92 ? -12.913 -5.003 44.415 1.00 88.75 92 ASN A CA 1
ATOM 731 C C . ASN A 1 92 ? -12.940 -3.467 44.267 1.00 88.75 92 ASN A C 1
ATOM 733 O O . ASN A 1 92 ? -13.704 -2.784 44.951 1.00 88.75 92 ASN A O 1
ATOM 737 N N . SER A 1 93 ? -12.114 -2.908 43.380 1.00 87.94 93 SER A N 1
ATOM 738 C CA . SER A 1 93 ? -12.056 -1.464 43.112 1.00 87.94 93 SER A CA 1
ATOM 739 C C . SER A 1 93 ? -12.706 -1.069 41.783 1.00 87.94 93 SER A C 1
ATOM 741 O O . SER A 1 93 ? -12.784 0.120 41.465 1.00 87.94 93 SER A O 1
ATOM 743 N N . LEU A 1 94 ? -13.192 -2.043 41.007 1.00 89.00 94 LEU A N 1
ATOM 744 C CA . LEU A 1 94 ? -13.752 -1.801 39.685 1.00 89.00 94 LEU A CA 1
ATOM 745 C C . LEU A 1 94 ? -15.207 -1.328 39.749 1.00 89.00 94 LEU A C 1
ATOM 747 O O . LEU A 1 94 ? -16.082 -1.992 40.300 1.00 89.00 94 LEU A O 1
ATOM 751 N N . THR A 1 95 ? -15.478 -0.195 39.105 1.00 88.00 95 THR A N 1
ATOM 752 C CA . THR A 1 95 ? -16.839 0.289 38.838 1.00 88.00 95 THR A CA 1
ATOM 753 C C . THR A 1 95 ? -17.051 0.416 37.333 1.00 88.00 95 THR A C 1
ATOM 755 O O . THR A 1 95 ? -16.095 0.616 36.587 1.00 88.00 95 THR A O 1
ATOM 758 N N . VAL A 1 96 ? -18.301 0.357 36.862 1.00 85.69 96 VAL A N 1
ATOM 759 C CA . VAL A 1 96 ? -18.617 0.520 35.425 1.00 85.69 96 VAL A CA 1
ATOM 760 C C . VAL A 1 96 ? -18.164 1.888 34.895 1.00 85.69 96 VAL A C 1
ATOM 762 O O . VAL A 1 96 ? -17.751 2.007 33.744 1.00 85.69 96 VAL A O 1
ATOM 765 N N . ALA A 1 97 ? -18.178 2.919 35.744 1.00 86.81 97 ALA A N 1
ATOM 766 C CA . ALA A 1 97 ? -17.644 4.232 35.397 1.00 86.81 97 ALA A CA 1
ATOM 767 C C . ALA A 1 97 ? -16.119 4.205 35.184 1.00 86.81 97 ALA A C 1
ATOM 769 O O . ALA A 1 97 ? -15.636 4.832 34.242 1.00 86.81 97 ALA A O 1
ATOM 770 N N . GLU A 1 98 ? -15.376 3.455 36.007 1.00 87.31 98 GLU A N 1
ATOM 771 C CA . GLU A 1 98 ? -13.927 3.278 35.839 1.00 87.31 98 GLU A CA 1
ATOM 772 C C . GLU A 1 98 ? -13.610 2.471 34.575 1.00 87.31 98 GLU A C 1
ATOM 774 O O . GLU A 1 98 ? -12.708 2.849 33.830 1.00 87.31 98 GLU A O 1
ATOM 779 N N . VAL A 1 99 ? -14.400 1.429 34.273 1.00 89.19 99 VAL A N 1
ATOM 780 C CA . VAL A 1 99 ? -14.296 0.691 33.001 1.00 89.19 99 VAL A CA 1
ATOM 781 C C . VAL A 1 99 ? -14.419 1.666 31.833 1.00 89.19 99 VAL A C 1
ATOM 783 O O . VAL A 1 99 ? -13.494 1.771 31.036 1.00 89.19 99 VAL A O 1
ATOM 786 N N . TYR A 1 100 ? -15.504 2.445 31.780 1.00 87.25 100 TYR A N 1
ATOM 787 C CA . TYR A 1 100 ? -15.733 3.413 30.706 1.00 87.25 100 TYR A CA 1
ATOM 788 C C . TYR A 1 100 ? -14.608 4.454 30.590 1.00 87.25 100 TYR A C 1
ATOM 790 O O . TYR A 1 100 ? -14.152 4.769 29.489 1.00 87.25 100 TYR A O 1
ATOM 798 N N . ALA A 1 101 ? -14.138 4.993 31.719 1.00 87.19 101 ALA A N 1
ATOM 799 C CA . ALA A 1 101 ? -13.076 5.994 31.732 1.00 87.19 101 ALA A CA 1
ATOM 800 C C . ALA A 1 101 ? -11.754 5.444 31.170 1.00 87.19 101 ALA A C 1
ATOM 802 O O . ALA A 1 101 ? -11.080 6.139 30.406 1.00 87.19 101 ALA A O 1
ATOM 803 N N . ARG A 1 102 ? -11.403 4.198 31.512 1.00 85.50 102 ARG A N 1
ATOM 804 C CA . ARG A 1 102 ? -10.161 3.534 31.086 1.00 85.50 102 ARG A CA 1
ATOM 805 C C . ARG A 1 102 ? -10.222 3.024 29.653 1.00 85.50 102 ARG A C 1
ATOM 807 O O . ARG A 1 102 ? -9.246 3.160 28.922 1.00 85.50 102 ARG A O 1
ATOM 814 N N . THR A 1 103 ? -11.368 2.508 29.214 1.00 85.81 103 THR A N 1
ATOM 815 C CA . THR A 1 103 ? -11.534 2.002 27.845 1.00 85.81 103 THR A CA 1
ATOM 816 C C . THR A 1 103 ? -11.693 3.110 26.810 1.00 85.81 103 THR A C 1
ATOM 818 O O . THR A 1 103 ? -11.651 2.829 25.619 1.00 85.81 103 THR A O 1
ATOM 821 N N . ARG A 1 104 ? -11.854 4.374 27.218 1.00 84.50 104 ARG A N 1
ATOM 822 C CA . ARG A 1 104 ? -12.108 5.494 26.300 1.00 84.50 104 ARG A CA 1
ATOM 823 C C . ARG A 1 104 ? -11.010 5.697 25.249 1.00 84.50 104 ARG A C 1
ATOM 825 O O . ARG A 1 104 ? -11.323 5.956 24.092 1.00 84.50 104 ARG A O 1
ATOM 832 N N . LEU A 1 105 ? -9.736 5.598 25.629 1.00 80.38 105 LEU A N 1
ATOM 833 C CA . LEU A 1 105 ? -8.629 5.741 24.669 1.00 80.38 105 LEU A CA 1
ATOM 834 C C . LEU A 1 105 ? -8.595 4.565 23.686 1.00 80.38 105 LEU A C 1
ATOM 836 O O . LEU A 1 105 ? -8.435 4.760 22.483 1.00 80.38 105 LEU A O 1
ATOM 840 N N . LEU A 1 106 ? -8.839 3.359 24.200 1.00 86.06 106 LEU A N 1
ATOM 841 C CA . LEU A 1 106 ? -8.935 2.136 23.409 1.00 86.06 106 LEU A CA 1
ATOM 842 C C . LEU A 1 106 ? -10.128 2.173 22.443 1.00 86.06 106 LEU A C 1
ATOM 844 O O . LEU A 1 106 ? -10.028 1.678 21.326 1.00 86.06 106 LEU A O 1
ATOM 848 N N . GLN A 1 107 ? -11.232 2.809 22.842 1.00 86.50 107 GLN A N 1
ATOM 849 C CA . GLN A 1 107 ? -12.426 2.972 22.019 1.00 86.50 107 GLN A CA 1
ATOM 850 C C . GLN A 1 107 ? -12.142 3.788 20.757 1.00 86.50 107 GLN A C 1
ATOM 852 O O . GLN A 1 107 ? -12.537 3.357 19.681 1.00 86.50 107 GLN A O 1
ATOM 857 N N . ASN A 1 108 ? -11.416 4.906 20.868 1.00 87.19 108 ASN A N 1
ATOM 858 C CA . ASN A 1 108 ? -11.047 5.728 19.709 1.00 87.19 108 ASN A CA 1
ATOM 859 C C . ASN A 1 108 ? -10.134 4.970 18.731 1.00 87.19 108 ASN A C 1
ATOM 861 O O . ASN A 1 108 ? -10.274 5.086 17.514 1.00 87.19 108 ASN A O 1
ATOM 865 N N . ALA A 1 109 ? -9.185 4.195 19.265 1.00 90.06 109 ALA A N 1
ATOM 866 C CA . ALA A 1 109 ? -8.292 3.372 18.460 1.00 90.06 109 ALA A CA 1
ATOM 867 C C . ALA A 1 109 ? -9.065 2.255 17.739 1.00 90.06 109 ALA A C 1
ATOM 869 O O . ALA A 1 109 ? -8.955 2.116 16.525 1.00 90.06 109 ALA A O 1
ATOM 870 N N . LEU A 1 110 ? -9.894 1.498 18.463 1.00 90.81 110 LEU A N 1
ATOM 871 C CA . LEU A 1 110 ? -10.696 0.416 17.891 1.00 90.81 110 LEU A CA 1
ATOM 872 C C . LEU A 1 110 ? -11.732 0.920 16.891 1.00 90.81 110 LEU A C 1
ATOM 874 O O . LEU A 1 110 ? -11.912 0.279 15.863 1.00 90.81 110 LEU A O 1
ATOM 878 N N . SER A 1 111 ? -12.390 2.054 17.144 1.00 91.56 111 SER A N 1
ATOM 879 C CA . SER A 1 111 ? -13.352 2.608 16.189 1.00 91.56 111 SER A CA 1
ATOM 880 C C . SER A 1 111 ? -12.673 2.959 14.869 1.00 91.56 111 SER A C 1
ATOM 882 O O . SER A 1 111 ? -13.175 2.600 13.814 1.00 91.56 111 SER A O 1
ATOM 884 N N . LEU A 1 112 ? -11.483 3.565 14.917 1.00 91.81 112 LEU A N 1
ATOM 885 C CA . LEU A 1 112 ? -10.706 3.857 13.714 1.00 91.81 112 LEU A CA 1
ATOM 886 C C . LEU A 1 112 ? -10.301 2.581 12.962 1.00 91.81 112 LEU A C 1
ATOM 888 O O . LEU A 1 112 ? -10.389 2.534 11.737 1.00 91.81 112 LEU A O 1
ATOM 892 N N . LEU A 1 113 ? -9.836 1.552 13.677 1.00 93.56 113 LEU A N 1
ATOM 893 C CA . LEU A 1 113 ? -9.476 0.274 13.060 1.00 93.56 113 LEU A CA 1
ATOM 894 C C . LEU A 1 113 ? -10.693 -0.410 12.432 1.00 93.56 113 LEU A C 1
ATOM 896 O O . LEU A 1 113 ? -10.580 -0.940 11.329 1.00 93.56 113 LEU A O 1
ATOM 900 N N . ALA A 1 114 ? -11.846 -0.359 13.099 1.00 93.56 114 ALA A N 1
ATOM 901 C CA . ALA A 1 114 ? -13.106 -0.871 12.576 1.00 93.56 114 ALA A CA 1
ATOM 902 C C . ALA A 1 114 ? -13.560 -0.092 11.332 1.00 93.56 114 ALA A C 1
ATOM 904 O O . ALA A 1 114 ? -13.949 -0.717 10.351 1.00 93.56 114 ALA A O 1
ATOM 905 N N . ASP A 1 115 ? -13.427 1.238 11.320 1.00 92.69 115 ASP A N 1
ATOM 906 C CA . ASP A 1 115 ? -13.735 2.074 10.154 1.00 92.69 115 ASP A CA 1
ATOM 907 C C . ASP A 1 115 ? -12.835 1.733 8.956 1.00 92.69 115 ASP A C 1
ATOM 909 O O . ASP A 1 115 ? -13.307 1.654 7.823 1.00 92.69 115 ASP A O 1
ATOM 913 N N . ILE A 1 116 ? -11.535 1.511 9.192 1.00 94.31 116 ILE A N 1
ATOM 914 C CA . ILE A 1 116 ? -10.587 1.094 8.147 1.00 94.31 116 ILE A CA 1
ATOM 915 C C . ILE A 1 116 ? -10.944 -0.301 7.630 1.00 94.31 116 ILE A C 1
ATOM 917 O O . ILE A 1 116 ? -11.015 -0.499 6.421 1.00 94.31 116 ILE A O 1
ATOM 921 N N . ALA A 1 117 ? -11.197 -1.255 8.527 1.00 93.88 117 ALA A N 1
ATOM 922 C CA . ALA A 1 117 ? -11.600 -2.612 8.167 1.00 93.88 117 ALA A CA 1
ATOM 923 C C . ALA A 1 117 ? -12.897 -2.620 7.339 1.00 93.88 117 ALA A C 1
ATOM 925 O O . ALA A 1 117 ? -12.969 -3.274 6.299 1.00 93.88 117 ALA A O 1
ATOM 926 N N . ALA A 1 118 ? -13.896 -1.840 7.758 1.00 92.38 118 ALA A N 1
ATOM 927 C CA . ALA A 1 118 ? -15.159 -1.696 7.048 1.00 92.38 118 ALA A CA 1
ATOM 928 C C . ALA A 1 118 ? -14.974 -1.044 5.672 1.00 92.38 118 ALA A C 1
ATOM 930 O O . ALA A 1 118 ? -15.558 -1.519 4.702 1.00 92.38 118 ALA A O 1
ATOM 931 N N . ALA A 1 119 ? -14.143 -0.001 5.560 1.00 93.38 119 ALA A N 1
ATOM 932 C CA . ALA A 1 119 ? -13.849 0.641 4.280 1.00 93.38 119 ALA A CA 1
ATOM 933 C C . ALA A 1 119 ? -13.173 -0.325 3.295 1.00 93.38 119 ALA A C 1
ATOM 935 O O . ALA A 1 119 ? -13.593 -0.407 2.143 1.00 93.38 119 ALA A O 1
ATOM 936 N N . ILE A 1 120 ? -12.183 -1.099 3.757 1.00 92.50 120 ILE A N 1
ATOM 937 C CA . ILE A 1 120 ? -11.496 -2.105 2.933 1.00 92.50 120 ILE A CA 1
ATOM 938 C C . ILE A 1 120 ? -12.477 -3.191 2.468 1.00 92.50 120 ILE A C 1
ATOM 940 O O . ILE A 1 120 ? -12.440 -3.595 1.307 1.00 92.50 120 ILE A O 1
ATOM 944 N N . ASP A 1 121 ? -13.366 -3.662 3.347 1.00 89.62 121 ASP A N 1
ATOM 945 C CA . ASP A 1 121 ? -14.315 -4.719 2.992 1.00 89.62 121 ASP A CA 1
ATOM 946 C C . ASP A 1 121 ? -15.403 -4.228 2.023 1.00 89.62 121 ASP A C 1
ATOM 948 O O . ASP A 1 121 ? -15.655 -4.883 1.014 1.00 89.62 121 ASP A O 1
ATOM 952 N N . GLN A 1 122 ? -16.005 -3.063 2.296 1.00 89.69 122 GLN A N 1
ATOM 953 C CA . GLN A 1 122 ? -17.132 -2.507 1.533 1.00 89.69 122 GLN A CA 1
ATOM 954 C C . GLN A 1 122 ? -16.746 -1.982 0.150 1.00 89.69 122 GLN A C 1
ATOM 956 O O . GLN A 1 122 ? -17.547 -2.081 -0.776 1.00 89.69 122 GLN A O 1
ATOM 961 N N . GLN A 1 123 ? -15.561 -1.382 0.022 1.00 89.69 123 GLN A N 1
ATOM 962 C CA . GLN A 1 123 ? -15.073 -0.827 -1.245 1.00 89.69 123 GLN A CA 1
ATOM 963 C C . GLN A 1 123 ? -14.180 -1.813 -2.007 1.00 89.69 123 GLN A C 1
ATOM 965 O O . GLN A 1 123 ? -13.676 -1.465 -3.065 1.00 89.69 123 GLN A O 1
ATOM 970 N N . GLU A 1 124 ? -13.975 -3.019 -1.466 1.00 88.50 124 GLU A N 1
ATOM 971 C CA . GLU A 1 124 ? -13.095 -4.050 -2.032 1.00 88.50 124 GLU A CA 1
ATOM 972 C C . GLU A 1 124 ? -11.678 -3.540 -2.350 1.00 88.50 124 GLU A C 1
ATOM 974 O O . GLU A 1 124 ? -11.053 -3.973 -3.314 1.00 88.50 124 GLU A O 1
ATOM 979 N N . LEU A 1 125 ? -11.158 -2.636 -1.510 1.00 91.50 125 LEU A N 1
ATOM 980 C CA . LEU A 1 125 ? -9.862 -1.993 -1.733 1.00 91.50 125 LEU A CA 1
ATOM 981 C C . LEU A 1 125 ? -8.729 -3.013 -1.724 1.00 91.50 125 LEU A C 1
ATOM 983 O O . LEU A 1 125 ? -8.664 -3.871 -0.837 1.00 91.50 125 LEU A O 1
ATOM 987 N N . VAL A 1 126 ? -7.770 -2.841 -2.633 1.00 91.56 126 VAL A N 1
ATOM 988 C CA . VAL A 1 126 ? -6.579 -3.692 -2.710 1.00 91.56 126 VAL A CA 1
ATOM 989 C C . VAL A 1 126 ? -5.295 -2.875 -2.831 1.00 91.56 126 VAL A C 1
ATOM 991 O O . VAL A 1 126 ? -5.265 -1.747 -3.321 1.00 91.56 126 VAL A O 1
ATOM 994 N N . GLY A 1 127 ? -4.189 -3.448 -2.353 1.00 91.81 127 GLY A N 1
ATOM 995 C CA . GLY A 1 127 ? -2.857 -2.936 -2.668 1.00 91.81 127 GLY A CA 1
ATOM 996 C C . GLY A 1 127 ? -2.638 -1.465 -2.316 1.00 91.81 127 GLY A C 1
ATOM 997 O O . GLY A 1 127 ? -2.754 -1.058 -1.157 1.00 91.81 127 GLY A O 1
ATOM 998 N N . GLY A 1 128 ? -2.306 -0.663 -3.330 1.00 92.88 128 GLY A N 1
ATOM 999 C CA . GLY A 1 128 ? -2.048 0.767 -3.168 1.00 92.88 128 GLY A CA 1
ATOM 1000 C C . GLY A 1 128 ? -3.269 1.622 -2.817 1.00 92.88 128 GLY A C 1
ATOM 1001 O O . GLY A 1 128 ? -3.086 2.714 -2.272 1.00 92.88 128 GLY A O 1
ATOM 1002 N N . GLU A 1 129 ? -4.493 1.138 -3.031 1.00 94.12 129 GLU A N 1
ATOM 1003 C CA . GLU A 1 129 ? -5.708 1.829 -2.580 1.00 94.12 129 GLU A CA 1
ATOM 1004 C C . GLU A 1 129 ? -5.794 1.827 -1.052 1.00 94.12 129 GLU A C 1
ATOM 1006 O O . GLU A 1 129 ? -6.027 2.866 -0.434 1.00 94.12 129 GLU A O 1
ATOM 1011 N N . ILE A 1 130 ? -5.490 0.682 -0.427 1.00 95.25 130 ILE A N 1
ATOM 1012 C CA . ILE A 1 130 ? -5.421 0.551 1.036 1.00 95.25 130 ILE A CA 1
ATOM 1013 C C . ILE A 1 130 ? -4.352 1.495 1.600 1.00 95.25 130 ILE A C 1
ATOM 1015 O O . ILE A 1 130 ? -4.583 2.180 2.598 1.00 95.25 130 ILE A O 1
ATOM 1019 N N . LEU A 1 131 ? -3.186 1.571 0.948 1.00 94.94 131 LEU A N 1
ATOM 1020 C CA . LEU A 1 131 ? -2.106 2.473 1.362 1.00 94.94 131 LEU A CA 1
ATOM 1021 C C . LEU A 1 131 ? -2.510 3.949 1.240 1.00 94.94 131 LEU A C 1
ATOM 1023 O O . LEU A 1 131 ? -2.174 4.747 2.114 1.00 94.94 131 LEU A O 1
ATOM 1027 N N . SER A 1 132 ? -3.256 4.300 0.191 1.00 94.56 132 SER A N 1
ATOM 1028 C CA . SER A 1 132 ? -3.795 5.649 -0.009 1.00 94.56 132 SER A CA 1
ATOM 1029 C C . SER A 1 132 ? -4.821 6.013 1.062 1.00 94.56 132 SER A C 1
ATOM 1031 O O . SER A 1 132 ? -4.733 7.094 1.641 1.00 94.56 132 SER A O 1
ATOM 1033 N N . LEU A 1 133 ? -5.739 5.094 1.386 1.00 95.06 133 LEU A N 1
ATOM 1034 C CA . LEU A 1 133 ? -6.720 5.269 2.459 1.00 95.06 133 LEU A CA 1
ATOM 1035 C C . LEU A 1 133 ? -6.029 5.525 3.805 1.00 95.06 133 LEU A C 1
ATOM 1037 O O . LEU A 1 133 ? -6.419 6.422 4.551 1.00 95.06 133 LEU A O 1
ATOM 1041 N N . MET A 1 134 ? -4.989 4.751 4.126 1.00 92.69 134 MET A N 1
ATOM 1042 C CA . MET A 1 134 ? -4.237 4.922 5.372 1.00 92.69 134 MET A CA 1
ATOM 1043 C C . MET A 1 134 ? -3.520 6.271 5.441 1.00 92.69 134 MET A C 1
ATOM 1045 O O . MET A 1 134 ? -3.569 6.930 6.481 1.00 92.69 134 MET A O 1
ATOM 1049 N N . ASP A 1 135 ? -2.887 6.700 4.349 1.00 91.38 135 ASP A N 1
ATOM 1050 C CA . ASP A 1 135 ? -2.200 7.993 4.268 1.00 91.38 135 ASP A CA 1
ATOM 1051 C C . ASP A 1 135 ? -3.181 9.177 4.366 1.00 91.38 135 ASP A C 1
ATOM 1053 O O . ASP A 1 135 ? -2.907 10.170 5.050 1.00 91.38 135 ASP A O 1
ATOM 1057 N N . GLU A 1 136 ? -4.371 9.046 3.772 1.00 92.44 136 GLU A N 1
ATOM 1058 C CA . GLU A 1 136 ? -5.457 10.022 3.892 1.00 92.44 136 GLU A CA 1
ATOM 1059 C C . GLU A 1 136 ? -5.950 10.122 5.341 1.00 92.44 136 GLU A C 1
ATOM 1061 O O . GLU A 1 136 ? -5.963 11.210 5.927 1.00 92.44 136 GLU A O 1
ATOM 1066 N N . LYS A 1 137 ? -6.290 8.983 5.961 1.00 91.94 137 LYS A N 1
ATOM 1067 C CA . LYS A 1 137 ? -6.735 8.936 7.361 1.00 91.94 137 LYS A CA 1
ATOM 1068 C C . LYS A 1 137 ? -5.676 9.518 8.283 1.00 91.94 137 LYS A C 1
ATOM 1070 O O . LYS A 1 137 ? -6.012 10.310 9.162 1.00 91.94 137 LYS A O 1
ATOM 1075 N N . ARG A 1 138 ? -4.406 9.193 8.059 1.00 91.31 138 ARG A N 1
ATOM 1076 C CA . ARG A 1 138 ? -3.275 9.746 8.807 1.00 91.31 138 ARG A CA 1
ATOM 1077 C C . ARG A 1 138 ? -3.191 11.263 8.675 1.00 91.31 138 ARG A C 1
ATOM 1079 O O . ARG A 1 138 ? -3.051 11.941 9.685 1.00 91.31 138 ARG A O 1
ATOM 1086 N N . SER A 1 139 ? -3.319 11.788 7.459 1.00 89.44 139 SER A N 1
ATOM 1087 C CA . SER A 1 139 ? -3.246 13.227 7.179 1.00 89.44 139 SER A CA 1
ATOM 1088 C C . SER A 1 139 ? -4.441 14.013 7.733 1.00 89.44 139 SER A C 1
ATOM 1090 O O . SER A 1 139 ? -4.292 15.177 8.098 1.00 89.44 139 SER A O 1
ATOM 1092 N N . SER A 1 140 ? -5.620 13.389 7.819 1.00 90.50 140 SER A N 1
ATOM 1093 C CA . SER A 1 140 ? -6.839 14.017 8.355 1.00 90.50 140 SER A CA 1
ATOM 1094 C C . SER A 1 140 ? -6.942 14.006 9.885 1.00 90.50 140 SER A C 1
ATOM 1096 O O . SER A 1 140 ? -7.748 14.743 10.454 1.00 90.50 140 SER A O 1
ATOM 1098 N N . ASN A 1 141 ? -6.159 13.161 10.562 1.00 88.69 141 ASN A N 1
ATOM 1099 C CA . ASN A 1 141 ? -6.228 12.988 12.009 1.00 88.69 141 ASN A CA 1
ATOM 1100 C C . ASN A 1 141 ? -5.303 13.968 12.739 1.00 88.69 141 ASN A C 1
ATOM 1102 O O . ASN A 1 141 ? -4.244 14.342 12.245 1.00 88.69 141 ASN A O 1
ATOM 1106 N N . VAL A 1 142 ? -5.705 14.362 13.950 1.00 89.25 142 VAL A N 1
ATOM 1107 C CA . VAL A 1 142 ? -4.951 15.303 14.803 1.00 89.25 142 VAL A CA 1
ATOM 1108 C C . VAL A 1 142 ? -4.467 14.640 16.098 1.00 89.25 142 VAL A C 1
ATOM 1110 O O . VAL A 1 142 ? -3.505 15.107 16.703 1.00 89.25 142 VAL A O 1
ATOM 1113 N N . ASP A 1 143 ? -5.104 13.547 16.528 1.00 88.56 143 ASP A N 1
ATOM 1114 C CA . ASP A 1 143 ? -4.745 12.836 17.759 1.00 88.56 143 ASP A CA 1
ATOM 1115 C C . ASP A 1 143 ? -3.403 12.085 17.588 1.00 88.56 143 ASP A C 1
ATOM 1117 O O . ASP A 1 143 ? -3.321 11.166 16.767 1.00 88.56 143 ASP A O 1
ATOM 1121 N N . PRO A 1 144 ? -2.350 12.424 18.363 1.00 88.50 144 PRO A N 1
ATOM 1122 C CA . PRO A 1 144 ? -1.040 11.783 18.251 1.00 88.50 144 PRO A CA 1
ATOM 1123 C C . PRO A 1 144 ? -1.050 10.273 18.512 1.00 88.50 144 PRO A C 1
ATOM 1125 O O . PRO A 1 144 ? -0.231 9.555 17.941 1.00 88.50 144 PRO A O 1
ATOM 1128 N N . HIS A 1 145 ? -1.955 9.776 19.362 1.00 86.38 145 HIS A N 1
ATOM 1129 C CA . HIS A 1 145 ? -2.053 8.346 19.652 1.00 86.38 145 HIS A CA 1
ATOM 1130 C C . HIS A 1 145 ? -2.604 7.582 18.443 1.00 86.38 145 HIS A C 1
ATOM 1132 O O . HIS A 1 145 ? -2.057 6.554 18.042 1.00 86.38 145 HIS A O 1
ATOM 1138 N N . VAL A 1 146 ? -3.639 8.143 17.814 1.00 88.31 146 VAL A N 1
ATOM 1139 C CA . VAL A 1 146 ? -4.226 7.627 16.573 1.00 88.31 146 VAL A CA 1
ATOM 1140 C C . VAL A 1 146 ? -3.225 7.693 15.421 1.00 88.31 146 VAL A C 1
ATOM 1142 O O . VAL A 1 146 ? -3.053 6.706 14.710 1.00 88.31 146 VAL A O 1
ATOM 1145 N N . ILE A 1 147 ? -2.522 8.817 15.255 1.00 90.56 147 ILE A N 1
ATOM 1146 C CA . ILE A 1 147 ? -1.482 8.955 14.225 1.00 90.56 147 ILE A CA 1
ATOM 1147 C C . ILE A 1 147 ? -0.379 7.913 14.438 1.00 90.56 147 ILE A C 1
ATOM 1149 O O . ILE A 1 147 ? 0.016 7.255 13.481 1.00 90.56 147 ILE A O 1
ATOM 1153 N N . GLY A 1 148 ? 0.066 7.696 15.680 1.00 90.12 148 GLY A N 1
ATOM 1154 C CA . GLY A 1 148 ? 1.057 6.667 16.000 1.00 90.12 148 GLY A CA 1
ATOM 1155 C C . GLY A 1 148 ? 0.581 5.245 15.674 1.00 90.12 148 GLY A C 1
ATOM 1156 O O . GLY A 1 148 ? 1.361 4.429 15.186 1.00 90.12 148 GLY A O 1
ATOM 1157 N N . LEU A 1 149 ? -0.701 4.938 15.891 1.00 90.19 149 LEU A N 1
ATOM 1158 C CA . LEU A 1 149 ? -1.297 3.664 15.479 1.00 90.19 149 LEU A CA 1
ATOM 1159 C C . LEU A 1 149 ? -1.331 3.520 13.949 1.00 90.19 149 LEU A C 1
ATOM 1161 O O . LEU A 1 149 ? -0.926 2.479 13.433 1.00 90.19 149 LEU A O 1
ATOM 1165 N N . LEU A 1 150 ? -1.756 4.563 13.232 1.00 92.44 150 LEU A N 1
ATOM 1166 C CA . LEU A 1 150 ? -1.765 4.596 11.766 1.00 92.44 150 LEU A CA 1
ATOM 1167 C C . LEU A 1 150 ? -0.353 4.466 11.185 1.00 92.44 150 LEU A C 1
ATOM 1169 O O . LEU A 1 150 ? -0.169 3.750 10.208 1.00 92.44 150 LEU A O 1
ATOM 1173 N N . ASP A 1 151 ? 0.645 5.092 11.809 1.00 91.81 151 ASP A N 1
ATOM 1174 C CA . ASP A 1 151 ? 2.056 4.959 11.443 1.00 91.81 151 ASP A CA 1
ATOM 1175 C C . ASP A 1 151 ? 2.536 3.509 11.572 1.00 91.81 151 ASP A C 1
ATOM 1177 O O . ASP A 1 151 ? 3.157 2.995 10.641 1.00 91.81 151 ASP A O 1
ATOM 1181 N N . ARG A 1 152 ? 2.217 2.828 12.687 1.00 91.00 152 ARG A N 1
ATOM 1182 C CA . ARG A 1 152 ? 2.544 1.401 12.878 1.00 91.00 152 ARG A CA 1
ATOM 1183 C C . ARG A 1 152 ? 1.885 0.526 11.811 1.00 91.00 152 ARG A C 1
ATOM 1185 O O . ARG A 1 152 ? 2.534 -0.360 11.258 1.00 91.00 152 ARG A O 1
ATOM 1192 N N . LEU A 1 153 ? 0.608 0.777 11.519 1.00 92.50 153 LEU A N 1
ATOM 1193 C CA . LEU A 1 153 ? -0.142 0.059 10.486 1.00 92.50 153 LEU A CA 1
ATOM 1194 C C . LEU A 1 153 ? 0.454 0.264 9.100 1.00 92.50 153 LEU A C 1
ATOM 1196 O O . LEU A 1 153 ? 0.727 -0.714 8.407 1.00 92.50 153 LEU A O 1
ATOM 1200 N N . LEU A 1 154 ? 0.707 1.514 8.720 1.00 92.88 154 LEU A N 1
ATOM 1201 C CA . LEU A 1 154 ? 1.259 1.859 7.418 1.00 92.88 154 LEU A CA 1
ATOM 1202 C C . LEU A 1 154 ? 2.670 1.287 7.241 1.00 92.88 154 LEU A C 1
ATOM 1204 O O . LEU A 1 154 ? 2.973 0.731 6.189 1.00 92.88 154 LEU A O 1
ATOM 1208 N N . GLU A 1 155 ? 3.513 1.348 8.278 1.00 92.44 155 GLU A N 1
ATOM 1209 C CA . GLU A 1 155 ? 4.868 0.788 8.250 1.00 92.44 155 GLU A CA 1
ATOM 1210 C C . GLU A 1 155 ? 4.870 -0.716 7.969 1.00 92.44 155 GLU A C 1
ATOM 1212 O O . GLU A 1 155 ? 5.719 -1.189 7.217 1.00 92.44 155 GLU A O 1
ATOM 1217 N N . LYS A 1 156 ? 3.908 -1.470 8.515 1.00 92.81 156 LYS A N 1
ATOM 1218 C CA . LYS A 1 156 ? 3.762 -2.906 8.238 1.00 92.81 156 LYS A CA 1
ATOM 1219 C C . LYS A 1 156 ? 3.086 -3.178 6.893 1.00 92.81 156 LYS A C 1
ATOM 1221 O O . LYS A 1 156 ? 3.531 -4.067 6.166 1.00 92.81 156 LYS A O 1
ATOM 1226 N N . ALA A 1 157 ? 2.056 -2.410 6.543 1.00 93.44 157 ALA A N 1
ATOM 1227 C CA . ALA A 1 157 ? 1.268 -2.582 5.322 1.00 93.44 157 ALA A CA 1
ATOM 1228 C C . ALA A 1 157 ? 2.061 -2.278 4.042 1.00 93.44 157 ALA A C 1
ATOM 1230 O O . ALA A 1 157 ? 1.873 -2.940 3.023 1.00 93.44 157 ALA A O 1
ATOM 1231 N N . VAL A 1 158 ? 2.982 -1.312 4.096 1.00 93.44 158 VAL A N 1
ATOM 1232 C CA . VAL A 1 158 ? 3.822 -0.908 2.958 1.00 93.44 158 VAL A CA 1
ATOM 1233 C C . VAL A 1 158 ? 4.857 -1.975 2.580 1.00 93.44 158 VAL A C 1
ATOM 1235 O O . VAL A 1 158 ? 5.228 -2.065 1.412 1.00 93.44 158 VAL A O 1
ATOM 1238 N N . VAL A 1 159 ? 5.314 -2.811 3.519 1.00 92.88 159 VAL A N 1
ATOM 1239 C CA . VAL A 1 159 ? 6.382 -3.807 3.283 1.00 92.88 159 VAL A CA 1
ATOM 1240 C C . VAL A 1 159 ? 6.125 -4.719 2.074 1.00 92.88 159 VAL A C 1
ATOM 1242 O O . VAL A 1 159 ? 7.001 -4.783 1.210 1.00 92.88 159 VAL A O 1
ATOM 1245 N N . PRO A 1 160 ? 4.988 -5.438 1.960 1.00 93.06 160 PRO A N 1
ATOM 1246 C CA . PRO A 1 160 ? 4.734 -6.281 0.790 1.00 93.06 160 PRO A CA 1
ATOM 1247 C C . PRO A 1 160 ? 4.710 -5.485 -0.520 1.00 93.06 160 PRO A C 1
ATOM 1249 O O . PRO A 1 160 ? 5.232 -5.964 -1.522 1.00 93.06 160 PRO A O 1
ATOM 1252 N N . TYR A 1 161 ? 4.184 -4.257 -0.500 1.00 94.44 161 TYR A N 1
ATOM 1253 C CA . TYR A 1 161 ? 4.147 -3.386 -1.674 1.00 94.44 161 TYR A CA 1
ATOM 1254 C C . TYR A 1 161 ? 5.554 -2.932 -2.098 1.00 94.44 161 TYR A C 1
ATOM 1256 O O . TYR A 1 161 ? 5.876 -2.917 -3.287 1.00 94.44 161 TYR A O 1
ATOM 1264 N N . LEU A 1 162 ? 6.430 -2.613 -1.134 1.00 92.88 162 LEU A N 1
ATOM 1265 C CA . LEU A 1 162 ? 7.823 -2.252 -1.417 1.00 92.88 162 LEU A CA 1
ATOM 1266 C C . LEU A 1 162 ? 8.623 -3.403 -2.011 1.00 92.88 162 LEU A C 1
ATOM 1268 O O . LEU A 1 162 ? 9.487 -3.137 -2.833 1.00 92.88 162 LEU A O 1
ATOM 1272 N N . ARG A 1 163 ? 8.324 -4.661 -1.672 1.00 91.75 163 ARG A N 1
ATOM 1273 C CA . ARG A 1 163 ? 9.008 -5.811 -2.287 1.00 91.75 163 ARG A CA 1
ATOM 1274 C C . ARG A 1 163 ? 8.760 -5.884 -3.792 1.00 91.75 163 ARG A C 1
ATOM 1276 O O . ARG A 1 163 ? 9.711 -6.039 -4.554 1.00 91.75 163 ARG A O 1
ATOM 1283 N N . SER A 1 164 ? 7.510 -5.709 -4.225 1.00 93.00 164 SER A N 1
ATOM 1284 C CA . SER A 1 164 ? 7.187 -5.615 -5.657 1.00 93.00 164 SER A CA 1
ATOM 1285 C C . SER A 1 164 ? 7.805 -4.377 -6.294 1.00 93.00 164 SER A C 1
ATOM 1287 O O . SER A 1 164 ? 8.319 -4.442 -7.410 1.00 93.00 164 SER A O 1
ATOM 1289 N N . LEU A 1 165 ? 7.817 -3.255 -5.569 1.00 94.12 165 LEU A N 1
ATOM 1290 C CA . LEU A 1 165 ? 8.452 -2.035 -6.046 1.00 94.12 165 LEU A CA 1
ATOM 1291 C C . LEU A 1 165 ? 9.968 -2.198 -6.225 1.00 94.12 165 LEU A C 1
ATOM 1293 O O . LEU A 1 165 ? 10.501 -1.740 -7.229 1.00 94.12 165 LEU A O 1
ATOM 1297 N N . ASP A 1 166 ? 10.648 -2.876 -5.304 1.00 92.31 166 ASP A N 1
ATOM 1298 C CA . ASP A 1 166 ? 12.077 -3.186 -5.364 1.00 92.31 166 ASP A CA 1
ATOM 1299 C C . ASP A 1 166 ? 12.409 -4.091 -6.547 1.00 92.31 166 ASP A C 1
ATOM 1301 O O . ASP A 1 166 ? 13.300 -3.773 -7.342 1.00 92.31 166 ASP A O 1
ATOM 1305 N N . ALA A 1 167 ? 11.661 -5.190 -6.695 1.00 91.25 167 ALA A N 1
ATOM 1306 C CA . ALA A 1 167 ? 11.783 -6.111 -7.823 1.00 91.25 167 ALA A CA 1
ATOM 1307 C C . ALA A 1 167 ? 11.652 -5.366 -9.160 1.00 91.25 167 ALA A C 1
ATOM 1309 O O . ALA A 1 167 ? 12.471 -5.537 -10.068 1.00 91.25 167 ALA A O 1
ATOM 1310 N N . TRP A 1 168 ? 10.688 -4.454 -9.261 1.00 93.81 168 TRP A N 1
ATOM 1311 C CA . TRP A 1 168 ? 10.476 -3.688 -10.480 1.00 93.81 168 TRP A CA 1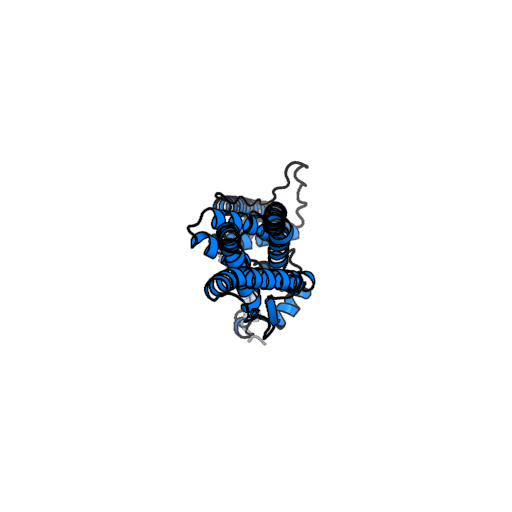
ATOM 1312 C C . TRP A 1 168 ? 11.546 -2.608 -10.708 1.00 93.81 168 TRP A C 1
ATOM 1314 O O . TRP A 1 168 ? 12.137 -2.532 -11.785 1.00 93.81 168 TRP A O 1
ATOM 1324 N N . VAL A 1 169 ? 11.835 -1.780 -9.699 1.00 92.62 169 VAL A N 1
ATOM 1325 C CA . VAL A 1 169 ? 12.711 -0.601 -9.821 1.00 92.62 169 VAL A CA 1
ATOM 1326 C C . VAL A 1 169 ? 14.178 -0.977 -9.988 1.00 92.62 169 VAL A C 1
ATOM 1328 O O . VAL A 1 169 ? 14.888 -0.292 -10.727 1.00 92.62 169 VAL A O 1
ATOM 1331 N N . PHE A 1 170 ? 14.647 -2.031 -9.318 1.00 89.25 170 PHE A N 1
ATOM 1332 C CA . PHE A 1 170 ? 16.057 -2.426 -9.352 1.00 89.25 170 PHE A CA 1
ATOM 1333 C C . PHE A 1 170 ? 16.336 -3.633 -10.237 1.00 89.25 170 PHE A C 1
ATOM 1335 O O . PHE A 1 170 ? 17.465 -3.770 -10.718 1.00 89.25 170 PHE A O 1
ATOM 1342 N N . TYR A 1 171 ? 15.334 -4.482 -10.484 1.00 88.06 171 TYR A N 1
ATOM 1343 C CA . TYR A 1 171 ? 15.526 -5.711 -11.249 1.00 88.06 171 TYR A CA 1
ATOM 1344 C C . TYR A 1 171 ? 14.692 -5.790 -12.530 1.00 88.06 171 TYR A C 1
ATOM 1346 O O . TYR A 1 171 ? 15.026 -6.621 -13.374 1.00 88.06 171 TYR A O 1
ATOM 1354 N N . GLY A 1 172 ? 13.700 -4.914 -12.730 1.00 89.25 172 GLY A N 1
ATOM 1355 C CA . GLY A 1 172 ? 12.815 -4.942 -13.899 1.00 89.25 172 GLY A CA 1
ATOM 1356 C C . GLY A 1 172 ? 11.874 -6.149 -13.923 1.00 89.25 172 GLY A C 1
ATOM 1357 O O . GLY A 1 172 ? 11.465 -6.575 -14.999 1.00 89.25 172 GLY A O 1
ATOM 1358 N N . GLN A 1 173 ? 11.573 -6.728 -12.756 1.00 88.62 173 GLN A N 1
ATOM 1359 C CA . GLN A 1 173 ? 10.731 -7.918 -12.610 1.00 88.62 173 GLN A CA 1
ATOM 1360 C C . GLN A 1 173 ? 9.405 -7.562 -11.934 1.00 88.62 173 GLN A C 1
ATOM 1362 O O . GLN A 1 173 ? 9.387 -6.830 -10.946 1.00 88.62 173 GLN A O 1
ATOM 1367 N N . VAL A 1 174 ? 8.298 -8.088 -12.463 1.00 89.81 174 VAL A N 1
ATOM 1368 C CA . VAL A 1 174 ? 6.972 -7.969 -11.844 1.00 89.81 174 VAL A CA 1
ATOM 1369 C C . VAL A 1 174 ? 6.734 -9.209 -10.984 1.00 89.81 174 VAL A C 1
ATOM 1371 O O . VAL A 1 174 ? 6.481 -10.290 -11.509 1.00 89.81 174 VAL A O 1
ATOM 1374 N N . ASP A 1 175 ? 6.840 -9.049 -9.666 1.00 85.19 175 ASP A N 1
ATOM 1375 C CA . ASP A 1 175 ? 6.478 -10.068 -8.673 1.00 85.19 175 ASP A CA 1
ATOM 1376 C C . ASP A 1 175 ? 5.181 -9.651 -7.967 1.00 85.19 175 ASP A C 1
ATOM 1378 O O . ASP A 1 175 ? 5.200 -8.974 -6.931 1.00 85.19 175 ASP A O 1
ATOM 1382 N N . ASP A 1 176 ? 4.045 -9.985 -8.581 1.00 84.69 176 ASP A N 1
ATOM 1383 C CA . ASP A 1 176 ? 2.718 -9.678 -8.052 1.00 84.69 176 ASP A CA 1
ATOM 1384 C C . ASP A 1 176 ? 1.699 -10.792 -8.336 1.00 84.69 176 ASP A C 1
ATOM 1386 O O . ASP A 1 176 ? 0.938 -10.763 -9.299 1.00 84.69 176 ASP A O 1
ATOM 1390 N N . VAL A 1 177 ? 1.685 -11.793 -7.456 1.00 82.31 177 VAL A N 1
ATOM 1391 C CA . VAL A 1 177 ? 0.712 -12.899 -7.494 1.00 82.31 177 VAL A CA 1
ATOM 1392 C C . VAL A 1 177 ? -0.693 -12.446 -7.082 1.00 82.31 177 VAL A C 1
ATOM 1394 O O . VAL A 1 177 ? -1.677 -13.097 -7.425 1.00 82.31 177 VAL A O 1
ATOM 1397 N N . SER A 1 178 ? -0.800 -11.356 -6.322 1.00 82.75 178 SER A N 1
ATOM 1398 C CA . SER A 1 178 ? -2.060 -10.912 -5.725 1.00 82.75 178 SER A CA 1
ATOM 1399 C C . SER A 1 178 ? -2.750 -9.787 -6.492 1.00 82.75 178 SER A C 1
ATOM 1401 O O . SER A 1 178 ? -3.831 -9.382 -6.076 1.00 82.75 178 SER A O 1
ATOM 1403 N N . LEU A 1 179 ? -2.157 -9.320 -7.596 1.00 86.56 179 LEU A N 1
ATOM 1404 C CA . LEU A 1 179 ? -2.671 -8.235 -8.439 1.00 86.56 179 LEU A CA 1
ATOM 1405 C C . LEU A 1 179 ? -2.897 -6.930 -7.662 1.00 86.56 179 LEU A C 1
ATOM 1407 O O . LEU A 1 179 ? -3.796 -6.151 -7.970 1.00 86.56 179 LEU A O 1
ATOM 1411 N N . ASP A 1 180 ? -2.080 -6.708 -6.634 1.00 88.88 180 ASP A N 1
ATOM 1412 C CA . ASP A 1 180 ? -2.188 -5.586 -5.709 1.00 88.88 180 ASP A CA 1
ATOM 1413 C C . ASP A 1 180 ? -1.094 -4.521 -5.925 1.00 88.88 180 ASP A C 1
ATOM 1415 O O . ASP A 1 180 ? -0.943 -3.591 -5.126 1.00 88.88 180 ASP A O 1
ATOM 1419 N N . PHE A 1 181 ? -0.339 -4.627 -7.024 1.00 93.12 181 PHE A N 1
ATOM 1420 C CA . PHE A 1 181 ? 0.716 -3.702 -7.430 1.00 93.12 181 PHE A CA 1
ATOM 1421 C C . PHE A 1 181 ? 0.329 -2.844 -8.647 1.00 93.12 181 PHE A C 1
ATOM 1423 O O . PHE A 1 181 ? -0.382 -3.279 -9.547 1.00 93.12 181 PHE A O 1
ATOM 1430 N N . MET A 1 182 ? 0.855 -1.614 -8.718 1.00 93.06 182 MET A N 1
ATOM 1431 C CA . MET A 1 182 ? 0.517 -0.650 -9.780 1.00 93.06 182 MET A CA 1
ATOM 1432 C C . MET A 1 182 ? 1.059 -0.971 -11.181 1.00 93.06 182 MET A C 1
ATOM 1434 O O . MET A 1 182 ? 0.662 -0.297 -12.126 1.00 93.06 182 MET A O 1
ATOM 1438 N N . ILE A 1 183 ? 1.992 -1.915 -11.344 1.00 92.00 183 ILE A N 1
ATOM 1439 C CA . ILE A 1 183 ? 2.553 -2.265 -12.661 1.00 92.00 183 ILE A CA 1
ATOM 1440 C C . ILE A 1 183 ? 2.075 -3.651 -13.060 1.00 92.00 183 ILE A C 1
ATOM 1442 O O . ILE A 1 183 ? 2.373 -4.623 -12.368 1.00 92.00 183 ILE A O 1
ATOM 1446 N N . TRP A 1 184 ? 1.369 -3.734 -14.184 1.00 88.50 184 TRP A N 1
ATOM 1447 C CA . TRP A 1 184 ? 0.814 -4.976 -14.710 1.00 88.50 184 TRP A CA 1
ATOM 1448 C C . TRP A 1 184 ? 1.552 -5.426 -15.972 1.00 88.50 184 TRP A C 1
ATOM 1450 O O . TRP A 1 184 ? 1.795 -4.610 -16.860 1.00 88.50 184 TRP A O 1
ATOM 1460 N N . ASP A 1 185 ? 1.904 -6.714 -16.040 1.00 86.62 185 ASP A N 1
ATOM 1461 C CA . ASP A 1 185 ? 2.442 -7.391 -17.227 1.00 86.62 185 ASP A CA 1
ATOM 1462 C C . ASP A 1 185 ? 1.292 -8.080 -17.982 1.00 86.62 185 ASP A C 1
ATOM 1464 O O . ASP A 1 185 ? 0.795 -9.124 -17.563 1.00 86.62 185 ASP A O 1
ATOM 1468 N N . THR A 1 186 ? 0.840 -7.487 -19.085 1.00 76.62 186 THR A N 1
ATOM 1469 C CA . THR A 1 186 ? -0.295 -7.975 -19.887 1.00 76.62 186 THR A CA 1
ATOM 1470 C C . THR A 1 186 ? 0.014 -9.256 -20.664 1.00 76.62 186 THR A C 1
ATOM 1472 O O . THR A 1 186 ? -0.915 -9.954 -21.065 1.00 76.62 186 THR A O 1
ATOM 1475 N N . GLU A 1 187 ? 1.294 -9.596 -20.848 1.00 74.56 187 GLU A N 1
ATOM 1476 C CA . GLU A 1 187 ? 1.722 -10.856 -21.469 1.00 74.56 187 GLU A CA 1
ATOM 1477 C C . GLU A 1 187 ? 1.796 -12.008 -20.455 1.00 74.56 187 GLU A C 1
ATOM 1479 O O . GLU A 1 187 ? 1.943 -13.168 -20.839 1.00 74.56 187 GLU A O 1
ATOM 1484 N N . ASN A 1 188 ? 1.686 -11.721 -19.154 1.00 72.50 188 ASN A N 1
ATOM 1485 C CA . ASN A 1 188 ? 1.633 -12.754 -18.130 1.00 72.50 188 ASN A CA 1
ATOM 1486 C C . ASN A 1 188 ? 0.249 -13.424 -18.138 1.00 72.50 188 ASN A C 1
ATOM 1488 O O . ASN A 1 188 ? -0.754 -12.777 -17.842 1.00 72.50 188 ASN A O 1
ATOM 1492 N N . GLU A 1 189 ? 0.190 -14.725 -18.443 1.00 62.34 189 GLU A N 1
ATOM 1493 C CA . GLU A 1 189 ? -1.057 -15.496 -18.588 1.00 62.34 189 GLU A CA 1
ATOM 1494 C C . GLU A 1 189 ? -2.016 -15.323 -17.396 1.00 62.34 189 GLU A C 1
ATOM 1496 O O . GLU A 1 189 ? -3.214 -15.111 -17.594 1.00 62.34 189 GLU A O 1
ATOM 1501 N N . LEU A 1 190 ? -1.495 -15.320 -16.163 1.00 63.62 190 LEU A N 1
ATOM 1502 C CA . LEU A 1 190 ? -2.296 -15.152 -14.942 1.00 63.62 190 LEU A CA 1
ATOM 1503 C C . LEU A 1 190 ? -2.956 -13.770 -14.862 1.00 63.62 190 LEU A C 1
ATOM 1505 O O . LEU A 1 190 ? -4.106 -13.641 -14.446 1.00 63.62 190 LEU A O 1
ATOM 1509 N N . MET A 1 191 ? -2.229 -12.741 -15.285 1.00 62.97 191 MET A N 1
ATOM 1510 C CA . MET A 1 191 ? -2.676 -11.354 -15.244 1.00 62.97 191 MET A CA 1
ATOM 1511 C C . MET A 1 191 ? -3.595 -11.039 -16.423 1.00 62.97 191 MET A C 1
ATOM 1513 O O . MET A 1 191 ? -4.608 -10.370 -16.253 1.00 62.97 191 MET A O 1
ATOM 1517 N N . SER A 1 192 ? -3.309 -11.605 -17.598 1.00 60.94 192 SER A N 1
ATOM 1518 C CA . SER A 1 192 ? -4.143 -11.495 -18.797 1.00 60.94 192 SER A CA 1
ATOM 1519 C C . SER A 1 192 ? -5.556 -12.055 -18.577 1.00 60.94 192 SER A C 1
ATOM 1521 O O . SER A 1 192 ? -6.533 -11.442 -19.004 1.00 60.94 192 SER A O 1
ATOM 1523 N N . ALA A 1 193 ? -5.688 -13.156 -17.826 1.00 58.50 193 ALA A N 1
ATOM 1524 C CA . ALA A 1 193 ? -6.980 -13.732 -17.461 1.00 58.50 193 ALA A CA 1
ATOM 1525 C C . ALA A 1 193 ? -7.761 -12.850 -16.469 1.00 58.50 193 ALA A C 1
ATOM 1527 O O . ALA A 1 193 ? -8.984 -12.757 -16.565 1.00 58.50 193 ALA A O 1
ATOM 1528 N N . ALA A 1 194 ? -7.069 -12.177 -15.542 1.00 59.91 194 ALA A N 1
ATOM 1529 C CA . ALA A 1 194 ? -7.687 -11.231 -14.614 1.00 59.91 194 ALA A CA 1
ATOM 1530 C C . ALA A 1 194 ? -8.135 -9.940 -15.320 1.00 59.91 194 ALA A C 1
ATOM 1532 O O . ALA A 1 194 ? -9.265 -9.497 -15.129 1.00 59.91 194 ALA A O 1
ATOM 1533 N N . ILE A 1 195 ? -7.296 -9.409 -16.216 1.00 59.22 195 ILE A N 1
ATOM 1534 C CA . ILE A 1 195 ? -7.591 -8.252 -17.076 1.00 59.22 195 ILE A CA 1
ATOM 1535 C C . ILE A 1 195 ? -8.834 -8.502 -17.946 1.00 59.22 195 ILE A C 1
ATOM 1537 O O . ILE A 1 195 ? -9.648 -7.603 -18.141 1.00 59.22 195 ILE A O 1
ATOM 1541 N N . GLN A 1 196 ? -9.004 -9.727 -18.456 1.00 55.81 196 GLN A N 1
ATOM 1542 C CA . GLN A 1 196 ? -10.181 -10.116 -19.241 1.00 55.81 196 GLN A CA 1
ATOM 1543 C C . GLN A 1 196 ? -11.464 -10.234 -18.405 1.00 55.81 196 GLN A C 1
ATOM 1545 O O . GLN A 1 196 ? -12.557 -10.131 -18.959 1.00 55.81 196 GLN A O 1
ATOM 1550 N N . GLN A 1 197 ? -11.354 -10.474 -17.095 1.00 56.84 197 GLN A N 1
ATOM 1551 C CA . GLN A 1 197 ? -12.506 -10.655 -16.209 1.00 56.84 197 GLN A CA 1
ATOM 1552 C C . GLN A 1 197 ? -12.952 -9.350 -15.541 1.00 56.84 197 GLN A C 1
ATOM 1554 O O . GLN A 1 197 ? -14.145 -9.196 -15.281 1.00 56.84 197 GLN A O 1
ATOM 1559 N N . GLN A 1 198 ? -12.041 -8.405 -15.293 1.00 58.25 198 GLN A N 1
ATOM 1560 C CA . GLN A 1 198 ? -12.335 -7.118 -14.663 1.00 58.25 198 GLN A CA 1
ATOM 1561 C C . GLN A 1 198 ? -11.360 -6.026 -15.166 1.00 58.25 198 GLN A C 1
ATOM 1563 O O . GLN A 1 198 ? -10.149 -6.193 -15.073 1.00 58.25 198 GLN A O 1
ATOM 1568 N N . ILE A 1 199 ? -11.918 -4.882 -15.611 1.00 54.53 199 ILE A N 1
ATOM 1569 C CA . ILE A 1 199 ? -11.337 -3.509 -15.592 1.00 54.53 199 ILE A CA 1
ATOM 1570 C C . ILE A 1 199 ? -10.910 -2.842 -16.926 1.00 54.53 199 ILE A C 1
ATOM 1572 O O . ILE A 1 199 ? -10.724 -1.629 -16.919 1.00 54.53 199 ILE A O 1
ATOM 1576 N N . ILE A 1 200 ? -10.870 -3.489 -18.101 1.00 46.75 200 ILE A N 1
ATOM 1577 C CA . ILE A 1 200 ? -10.540 -2.755 -19.356 1.00 46.75 200 ILE A CA 1
ATOM 1578 C C . ILE A 1 200 ? -11.684 -2.832 -20.383 1.00 46.75 200 ILE A C 1
ATOM 1580 O O . ILE A 1 200 ? -11.936 -3.916 -20.914 1.00 46.75 200 ILE A O 1
ATOM 1584 N N . PRO A 1 201 ? -12.385 -1.717 -20.691 1.00 43.69 201 PRO A N 1
ATOM 1585 C CA . PRO A 1 201 ? -13.275 -1.644 -21.846 1.00 43.69 201 PRO A CA 1
ATOM 1586 C C . PRO A 1 201 ? -12.500 -1.999 -23.119 1.00 43.69 201 PRO A C 1
ATOM 1588 O O . PRO A 1 201 ? -11.407 -1.485 -23.346 1.00 43.69 201 PRO A O 1
ATOM 1591 N N . GLN A 1 202 ? -13.069 -2.869 -23.955 1.00 47.84 202 GLN A N 1
ATOM 1592 C CA . GLN A 1 202 ? -12.452 -3.287 -25.221 1.00 47.84 202 GLN A CA 1
ATOM 1593 C C . GLN A 1 202 ? -12.189 -2.116 -26.188 1.00 47.84 202 GLN A C 1
ATOM 1595 O O . GLN A 1 202 ? -11.368 -2.263 -27.085 1.00 47.84 202 GLN A O 1
ATOM 1600 N N . ASP A 1 203 ? -12.822 -0.959 -25.976 1.00 44.94 203 ASP A N 1
ATOM 1601 C CA . ASP A 1 203 ? -12.771 0.196 -26.879 1.00 44.94 203 ASP A CA 1
ATOM 1602 C C . ASP A 1 203 ? -11.436 0.978 -26.853 1.00 44.94 203 ASP A C 1
ATOM 1604 O O . ASP A 1 203 ? -11.174 1.736 -27.779 1.00 44.94 203 ASP A O 1
ATOM 1608 N N . ASP A 1 204 ? -10.556 0.769 -25.861 1.00 46.50 204 ASP A N 1
ATOM 1609 C CA . ASP A 1 204 ? -9.197 1.363 -25.827 1.00 46.50 204 ASP A CA 1
ATOM 1610 C C . ASP A 1 204 ? -8.123 0.460 -26.483 1.00 46.50 204 ASP A C 1
ATOM 1612 O O . ASP A 1 204 ? -6.920 0.723 -26.386 1.00 46.50 204 ASP A O 1
ATOM 1616 N N . LEU A 1 205 ? -8.526 -0.655 -27.106 1.00 49.06 205 LEU A N 1
ATOM 1617 C CA . LEU A 1 205 ? -7.612 -1.604 -27.760 1.00 49.06 205 LEU A CA 1
ATOM 1618 C C . LEU A 1 205 ? -7.413 -1.332 -29.258 1.00 49.06 205 LEU A C 1
ATOM 1620 O O . LEU A 1 205 ? -6.473 -1.878 -29.839 1.00 49.06 205 LEU A O 1
ATOM 1624 N N . ASP A 1 206 ? -8.225 -0.456 -29.850 1.00 49.53 206 ASP A N 1
ATOM 1625 C CA . ASP A 1 206 ? -8.211 -0.158 -31.279 1.00 49.53 206 ASP A CA 1
ATOM 1626 C C . ASP A 1 206 ? -7.862 1.317 -31.532 1.00 49.53 206 ASP A C 1
ATOM 1628 O O . ASP A 1 206 ? -8.744 2.164 -31.565 1.00 49.53 206 ASP A O 1
ATOM 1632 N N . GLU A 1 207 ? -6.575 1.631 -31.737 1.00 41.47 207 GLU A N 1
ATOM 1633 C CA . GLU A 1 207 ? -6.131 2.446 -32.883 1.00 41.47 207 GLU A CA 1
ATOM 1634 C C . GLU A 1 207 ? -4.598 2.623 -32.933 1.00 41.47 207 GLU A C 1
ATOM 1636 O O . GLU A 1 207 ? -3.957 3.163 -32.035 1.00 41.47 207 GLU A O 1
ATOM 1641 N N . PHE A 1 208 ? -4.056 2.246 -34.094 1.00 36.94 208 PHE A N 1
ATOM 1642 C CA . PHE A 1 208 ? -2.738 2.543 -34.661 1.00 36.94 208 PHE A CA 1
ATOM 1643 C C . PHE A 1 208 ? -1.563 1.577 -34.417 1.00 36.94 208 PHE A C 1
ATOM 1645 O O . PHE A 1 208 ? -0.935 1.488 -33.368 1.00 36.94 208 PHE A O 1
ATOM 1652 N N . ASP A 1 209 ? -1.248 0.890 -35.513 1.00 47.25 209 ASP A N 1
ATOM 1653 C CA . ASP A 1 209 ? -0.264 -0.160 -35.709 1.00 47.25 209 ASP A CA 1
ATOM 1654 C C . ASP A 1 209 ? 1.121 0.451 -36.005 1.00 47.25 209 ASP A C 1
ATOM 1656 O O . ASP A 1 209 ? 1.321 1.131 -37.017 1.00 47.25 209 ASP A O 1
ATOM 1660 N N . SER A 1 210 ? 2.100 0.250 -35.118 1.00 40.44 210 SER A N 1
ATOM 1661 C CA . SER A 1 210 ? 3.512 0.451 -35.452 1.00 40.44 210 SER A CA 1
ATOM 1662 C C . SER A 1 210 ? 4.428 -0.314 -34.503 1.00 40.44 210 SER A C 1
ATOM 1664 O O . SER A 1 210 ? 4.218 -0.367 -33.296 1.00 40.44 210 SER A O 1
ATOM 1666 N N . ILE A 1 211 ? 5.498 -0.865 -35.065 1.00 43.25 211 ILE A N 1
ATOM 1667 C CA . ILE A 1 211 ? 6.476 -1.820 -34.509 1.00 43.25 211 ILE A CA 1
ATOM 1668 C C . ILE A 1 211 ? 7.162 -1.355 -33.189 1.00 43.25 211 ILE A C 1
ATOM 1670 O O . ILE A 1 211 ? 7.915 -2.110 -32.577 1.00 43.25 211 ILE A O 1
ATOM 1674 N N . GLY A 1 212 ? 6.879 -0.141 -32.699 1.00 44.50 212 GLY A N 1
ATOM 1675 C CA . GLY A 1 212 ? 7.299 0.375 -31.388 1.00 44.50 212 GLY A CA 1
ATOM 1676 C C . GLY A 1 212 ? 6.369 0.055 -30.202 1.00 44.50 212 GLY A C 1
ATOM 1677 O O . GLY A 1 212 ? 6.775 0.279 -29.065 1.00 44.50 212 GLY A O 1
ATOM 1678 N N . ASP A 1 213 ? 5.164 -0.480 -30.435 1.00 49.62 213 ASP A N 1
ATOM 1679 C CA . ASP A 1 213 ? 4.077 -0.554 -29.435 1.00 49.62 213 ASP A CA 1
ATOM 1680 C C . ASP A 1 213 ? 4.055 -1.843 -28.572 1.00 49.62 213 ASP A C 1
ATOM 1682 O O . ASP A 1 213 ? 3.277 -1.976 -27.632 1.00 49.62 213 ASP A O 1
ATOM 1686 N N . SER A 1 214 ? 4.937 -2.819 -28.824 1.00 56.31 214 SER A N 1
ATOM 1687 C CA . SER A 1 214 ? 4.927 -4.085 -28.060 1.00 56.31 214 SER A CA 1
ATOM 1688 C C . SER A 1 214 ? 5.270 -3.892 -26.573 1.00 56.31 214 SER A C 1
ATOM 1690 O O . SER A 1 214 ? 4.694 -4.552 -25.711 1.00 56.31 214 SER A O 1
ATOM 1692 N N . PHE A 1 215 ? 6.186 -2.972 -26.246 1.00 58.50 215 PHE A N 1
ATOM 1693 C CA . PHE A 1 215 ? 6.635 -2.749 -24.861 1.00 58.50 215 PHE A CA 1
ATOM 1694 C C . PHE A 1 215 ? 5.682 -1.879 -24.041 1.00 58.50 215 PHE A C 1
ATOM 1696 O O . PHE A 1 215 ? 5.543 -2.094 -22.832 1.00 58.50 215 PHE A O 1
ATOM 1703 N N . ASP A 1 216 ? 5.040 -0.895 -24.676 1.00 62.56 216 ASP A N 1
ATOM 1704 C CA . ASP A 1 216 ? 4.021 -0.071 -24.025 1.00 62.56 216 ASP A CA 1
ATOM 1705 C C . ASP A 1 216 ? 2.738 -0.869 -23.776 1.00 62.56 216 ASP A C 1
ATOM 1707 O O . ASP A 1 216 ? 2.086 -0.667 -22.750 1.00 62.56 216 ASP A O 1
ATOM 1711 N N . ARG A 1 217 ? 2.450 -1.866 -24.623 1.00 66.38 217 ARG A N 1
ATOM 1712 C CA . ARG A 1 217 ? 1.376 -2.835 -24.387 1.00 66.38 217 ARG A CA 1
ATOM 1713 C C . ARG A 1 217 ? 1.674 -3.787 -23.236 1.00 66.38 217 ARG A C 1
ATOM 1715 O O . ARG A 1 217 ? 0.761 -4.038 -22.447 1.00 66.38 217 ARG A O 1
ATOM 1722 N N . ARG A 1 218 ? 2.917 -4.276 -23.121 1.00 80.00 218 ARG A N 1
ATOM 1723 C CA . ARG A 1 218 ? 3.305 -5.281 -22.121 1.00 80.00 218 ARG A CA 1
ATOM 1724 C C . ARG A 1 218 ? 3.207 -4.772 -20.685 1.00 80.00 218 ARG A C 1
ATOM 1726 O O . ARG A 1 218 ? 2.515 -5.378 -19.881 1.00 80.00 218 ARG A O 1
ATOM 1733 N N . TYR A 1 219 ? 3.871 -3.661 -20.356 1.00 86.62 219 TYR A N 1
ATOM 1734 C CA . TYR A 1 219 ? 3.882 -3.129 -18.988 1.00 86.62 219 TYR A CA 1
ATOM 1735 C C . TYR A 1 219 ? 3.008 -1.883 -18.859 1.00 86.62 219 TYR A C 1
ATOM 1737 O O . TYR A 1 219 ? 3.379 -0.807 -19.348 1.00 86.62 219 TYR A O 1
ATOM 1745 N N . ARG A 1 220 ? 1.881 -2.017 -18.153 1.00 85.94 220 ARG A N 1
ATOM 1746 C CA . ARG A 1 220 ? 0.902 -0.943 -17.928 1.00 85.94 220 ARG A CA 1
ATOM 1747 C C . ARG A 1 220 ? 0.921 -0.451 -16.485 1.00 85.94 220 ARG A C 1
ATOM 1749 O O . ARG A 1 220 ? 1.099 -1.231 -15.556 1.00 85.94 220 ARG A O 1
ATOM 1756 N N . LEU A 1 221 ? 0.723 0.854 -16.314 1.00 89.25 221 LEU A N 1
ATOM 1757 C CA . LEU A 1 221 ? 0.544 1.489 -15.011 1.00 89.25 221 LEU A CA 1
ATOM 1758 C C . LEU A 1 221 ? -0.952 1.569 -14.692 1.00 89.25 221 LEU A C 1
ATOM 1760 O O . LEU A 1 221 ? -1.695 2.226 -15.418 1.00 89.25 221 LEU A O 1
ATOM 1764 N N . ILE A 1 222 ? -1.369 0.954 -13.591 1.00 89.44 222 ILE A N 1
ATOM 1765 C CA . ILE A 1 222 ? -2.722 1.056 -13.044 1.00 89.44 222 ILE A CA 1
ATOM 1766 C C . ILE A 1 222 ? -2.749 2.207 -12.039 1.00 89.44 222 ILE A C 1
ATOM 1768 O O . ILE A 1 222 ? -2.082 2.163 -11.003 1.00 89.44 222 ILE A O 1
ATOM 1772 N N . GLY A 1 223 ? -3.492 3.263 -12.372 1.00 86.81 223 GLY A N 1
ATOM 1773 C CA . GLY A 1 223 ? -3.537 4.496 -11.583 1.00 86.81 223 GLY A CA 1
ATOM 1774 C C . GLY A 1 223 ? -4.133 4.310 -10.188 1.00 86.81 223 GLY A C 1
ATOM 1775 O O . GLY A 1 223 ? -3.603 4.873 -9.230 1.00 86.81 223 GLY A O 1
ATOM 1776 N N . ASP A 1 224 ? -5.178 3.491 -10.069 1.00 87.56 224 ASP A N 1
ATOM 1777 C CA . ASP A 1 224 ? -5.906 3.279 -8.810 1.00 87.56 224 ASP A CA 1
ATOM 1778 C C . ASP A 1 224 ? -5.049 2.541 -7.775 1.00 87.56 224 ASP A C 1
ATOM 1780 O O . ASP A 1 224 ? -4.985 2.926 -6.609 1.00 87.56 224 ASP A O 1
ATOM 1784 N N . LEU A 1 225 ? -4.253 1.570 -8.234 1.00 91.25 225 LEU A N 1
ATOM 1785 C CA . LEU A 1 225 ? -3.304 0.824 -7.407 1.00 91.25 225 LEU A CA 1
ATOM 1786 C C . LEU A 1 225 ? -2.036 1.618 -7.063 1.00 91.25 225 LEU A C 1
ATOM 1788 O O . LEU A 1 225 ? -1.166 1.092 -6.374 1.00 91.25 225 LEU A O 1
ATOM 1792 N N . CYS A 1 226 ? -1.886 2.860 -7.537 1.00 93.44 226 CYS A N 1
ATOM 1793 C CA . CYS A 1 226 ? -0.742 3.705 -7.212 1.00 93.44 226 CYS A CA 1
ATOM 1794 C C . CYS A 1 226 ? -1.006 4.498 -5.919 1.00 93.44 226 CYS A C 1
ATOM 1796 O O . CYS A 1 226 ? -1.850 5.407 -5.927 1.00 93.44 226 CYS A O 1
ATOM 1798 N N . PRO A 1 227 ? -0.251 4.243 -4.826 1.00 93.81 227 PRO A N 1
ATOM 1799 C CA . PRO A 1 227 ? -0.394 4.997 -3.591 1.00 93.81 227 PRO A CA 1
ATOM 1800 C C . PRO A 1 227 ? -0.254 6.499 -3.832 1.00 93.81 227 PRO A C 1
ATOM 1802 O O . PRO A 1 227 ? 0.650 6.933 -4.553 1.00 93.81 227 PRO A O 1
ATOM 1805 N N . THR A 1 228 ? -1.103 7.305 -3.194 1.00 92.12 228 THR A N 1
ATOM 1806 C CA . THR A 1 228 ? -1.113 8.779 -3.300 1.00 92.12 228 THR A CA 1
ATOM 1807 C C . THR A 1 228 ? 0.279 9.400 -3.194 1.00 92.12 228 THR A C 1
ATOM 1809 O O . THR A 1 228 ? 0.641 10.258 -4.001 1.00 92.12 228 THR A O 1
ATOM 1812 N N . PHE A 1 229 ? 1.093 8.917 -2.257 1.00 90.94 229 PHE A N 1
ATOM 1813 C CA . PHE A 1 229 ? 2.451 9.399 -2.016 1.00 90.94 229 PHE A CA 1
ATOM 1814 C C . PHE A 1 229 ? 3.485 9.003 -3.092 1.00 90.94 229 PHE A C 1
ATOM 1816 O O . PHE A 1 229 ? 4.557 9.606 -3.141 1.00 90.94 229 PHE A O 1
ATOM 1823 N N . LEU A 1 230 ? 3.194 8.029 -3.966 1.00 93.25 230 LEU A N 1
ATOM 1824 C CA . LEU A 1 230 ? 4.045 7.635 -5.105 1.00 93.25 230 LEU A CA 1
ATOM 1825 C C . LEU A 1 230 ? 3.590 8.223 -6.444 1.00 93.25 230 LEU A C 1
ATOM 1827 O O . LEU A 1 230 ? 4.370 8.209 -7.398 1.00 93.25 230 LEU A O 1
ATOM 1831 N N . ARG A 1 231 ? 2.384 8.801 -6.522 1.00 92.56 231 ARG A N 1
ATOM 1832 C CA . ARG A 1 231 ? 1.857 9.425 -7.750 1.00 92.56 231 ARG A CA 1
ATOM 1833 C C . ARG A 1 231 ? 2.840 10.376 -8.453 1.00 92.56 231 ARG A C 1
ATOM 1835 O O . ARG A 1 231 ? 2.934 10.283 -9.677 1.00 92.56 231 ARG A O 1
ATOM 1842 N N . PRO A 1 232 ? 3.622 11.231 -7.754 1.00 92.44 232 PRO A N 1
ATOM 1843 C CA . PRO A 1 232 ? 4.574 12.131 -8.415 1.00 92.44 232 PRO A CA 1
ATOM 1844 C C . PRO A 1 232 ? 5.662 11.414 -9.226 1.00 92.44 232 PRO A C 1
ATOM 1846 O O . PRO A 1 232 ? 6.156 11.963 -10.205 1.00 92.44 232 PRO A O 1
ATOM 1849 N N . VAL A 1 233 ? 6.026 10.190 -8.833 1.00 93.94 233 VAL A N 1
ATOM 1850 C CA . VAL A 1 233 ? 7.092 9.388 -9.454 1.00 93.94 233 VAL A CA 1
ATOM 1851 C C . VAL A 1 233 ? 6.567 8.136 -10.156 1.00 93.94 233 VAL A C 1
ATOM 1853 O O . VAL A 1 233 ? 7.359 7.320 -10.611 1.00 93.94 233 VAL A O 1
ATOM 1856 N N . ALA A 1 234 ? 5.252 7.968 -10.309 1.00 93.44 234 ALA A N 1
ATOM 1857 C CA . ALA A 1 234 ? 4.665 6.760 -10.899 1.00 93.44 234 ALA A CA 1
ATOM 1858 C C . ALA A 1 234 ? 5.196 6.468 -12.318 1.00 93.44 234 ALA A C 1
ATOM 1860 O O . ALA A 1 234 ? 5.549 5.336 -12.649 1.00 93.44 234 ALA A O 1
ATOM 1861 N N . GLN A 1 235 ? 5.343 7.512 -13.136 1.00 92.25 235 GLN A N 1
ATOM 1862 C CA . GLN A 1 235 ? 5.932 7.406 -14.476 1.00 92.25 235 GLN A CA 1
ATOM 1863 C C . GLN A 1 235 ? 7.424 7.065 -14.440 1.00 92.25 235 GLN A C 1
ATOM 1865 O O . GLN A 1 235 ? 7.932 6.360 -15.312 1.00 92.25 235 GLN A O 1
ATOM 1870 N N . ASP A 1 236 ? 8.133 7.553 -13.427 1.00 92.75 236 ASP A N 1
ATOM 1871 C CA . ASP A 1 236 ? 9.544 7.254 -13.234 1.00 92.75 236 ASP A CA 1
ATOM 1872 C C . ASP A 1 236 ? 9.738 5.787 -12.838 1.00 92.75 236 ASP A C 1
ATOM 1874 O O . ASP A 1 236 ? 10.610 5.123 -13.396 1.00 92.75 236 ASP A O 1
ATOM 1878 N N . ILE A 1 237 ? 8.860 5.255 -11.982 1.00 94.50 237 ILE A N 1
ATOM 1879 C CA . ILE A 1 237 ? 8.813 3.836 -11.613 1.00 94.50 237 ILE A CA 1
ATOM 1880 C C . ILE A 1 237 ? 8.573 2.960 -12.847 1.00 94.50 237 ILE A C 1
ATOM 1882 O O . ILE A 1 237 ? 9.319 2.006 -13.068 1.00 94.50 237 ILE A O 1
ATOM 1886 N N . LEU A 1 238 ? 7.579 3.286 -13.683 1.00 93.56 238 LEU A N 1
ATOM 1887 C CA . LEU A 1 238 ? 7.307 2.545 -14.922 1.00 93.56 238 LEU A CA 1
ATOM 1888 C C . LEU A 1 238 ? 8.546 2.507 -15.835 1.00 93.56 238 LEU A C 1
ATOM 1890 O O . LEU A 1 238 ? 8.921 1.448 -16.341 1.00 93.56 238 LEU A O 1
ATOM 1894 N N . LYS A 1 239 ? 9.219 3.652 -16.005 1.00 92.19 239 LYS A N 1
ATOM 1895 C CA . LYS A 1 239 ? 10.437 3.766 -16.821 1.00 92.19 239 LYS A CA 1
ATOM 1896 C C . LYS A 1 239 ? 11.603 2.955 -16.259 1.00 92.19 239 LYS A C 1
ATOM 1898 O O . LYS A 1 239 ? 12.326 2.363 -17.054 1.00 92.19 239 LYS A O 1
ATOM 1903 N N . CYS A 1 240 ? 11.786 2.899 -14.935 1.00 93.00 240 CYS A N 1
ATOM 1904 C CA . CYS A 1 240 ? 12.847 2.099 -14.309 1.00 93.00 240 CYS A CA 1
ATOM 1905 C C . CYS A 1 240 ? 12.818 0.652 -14.802 1.00 93.00 240 CYS A C 1
ATOM 1907 O O . CYS A 1 240 ? 13.798 0.183 -15.383 1.00 93.00 240 CYS A O 1
ATOM 1909 N N . GLY A 1 241 ? 11.686 -0.032 -14.620 1.00 91.31 241 GLY A N 1
ATOM 1910 C CA . GLY A 1 241 ? 11.587 -1.436 -15.003 1.00 91.31 241 GLY A CA 1
ATOM 1911 C C . GLY A 1 241 ? 11.618 -1.642 -16.514 1.00 91.31 241 GLY A C 1
ATOM 1912 O O . GLY A 1 241 ? 12.325 -2.536 -16.968 1.00 91.31 241 GLY A O 1
ATOM 1913 N N . LYS A 1 242 ? 10.994 -0.760 -17.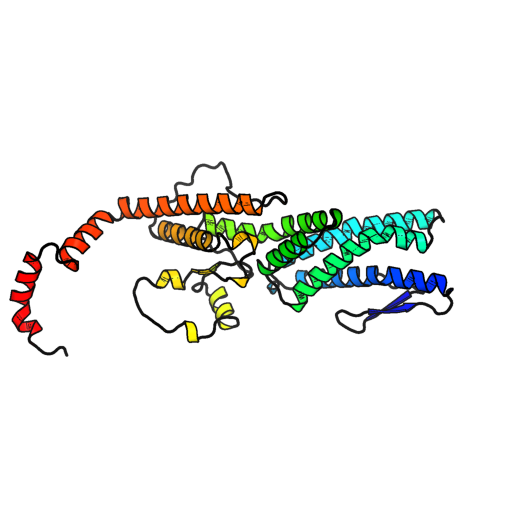315 1.00 89.75 242 LYS A N 1
ATOM 1914 C CA . LYS A 1 242 ? 11.099 -0.817 -18.789 1.00 89.75 242 LYS A CA 1
ATOM 1915 C C . LYS A 1 242 ? 12.551 -0.739 -19.265 1.00 89.75 242 LYS A C 1
ATOM 1917 O O . LYS A 1 242 ? 12.975 -1.545 -20.089 1.00 89.75 242 LYS A O 1
ATOM 1922 N N . TYR A 1 243 ? 13.338 0.196 -18.731 1.00 90.88 243 TYR A N 1
ATOM 1923 C CA . TYR A 1 243 ? 14.747 0.331 -19.107 1.00 90.88 243 TYR A CA 1
ATOM 1924 C C . TYR A 1 243 ? 15.563 -0.892 -18.696 1.00 90.88 243 TYR A C 1
ATOM 1926 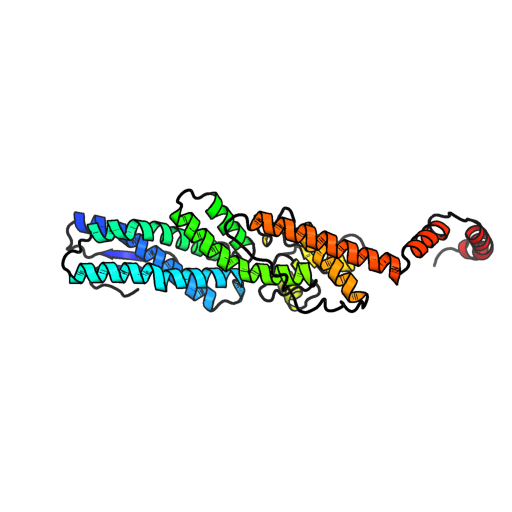O O . TYR A 1 243 ? 16.352 -1.391 -19.494 1.00 90.88 243 TYR A O 1
ATOM 1934 N N . LEU A 1 244 ? 15.360 -1.397 -17.479 1.00 87.69 244 LEU A N 1
ATOM 1935 C CA . LEU A 1 244 ? 16.070 -2.577 -16.989 1.00 87.69 244 LEU A CA 1
ATOM 1936 C C . LEU A 1 244 ? 15.705 -3.848 -17.754 1.00 87.69 244 LEU A C 1
ATOM 1938 O O . LEU A 1 244 ? 16.585 -4.664 -18.014 1.00 87.69 244 LEU A O 1
ATOM 1942 N N . HIS A 1 245 ? 14.444 -3.990 -18.153 1.00 85.88 245 HIS A N 1
ATOM 1943 C CA . HIS A 1 245 ? 13.985 -5.104 -18.968 1.00 85.88 245 HIS A CA 1
ATOM 1944 C C . HIS A 1 245 ? 14.665 -5.110 -20.345 1.00 85.88 245 HIS A C 1
ATOM 1946 O O . HIS A 1 245 ? 15.181 -6.139 -20.772 1.00 85.88 245 HIS A O 1
ATOM 1952 N N . ILE A 1 246 ? 14.758 -3.952 -21.015 1.00 84.19 246 ILE A N 1
ATOM 1953 C CA . ILE A 1 246 ? 15.474 -3.835 -22.300 1.00 84.19 246 ILE A CA 1
ATOM 1954 C C . ILE A 1 246 ? 16.957 -4.185 -22.127 1.00 84.19 246 ILE A C 1
ATOM 1956 O O . ILE A 1 246 ? 17.529 -4.914 -22.934 1.00 84.19 246 ILE A O 1
ATOM 1960 N N . VAL A 1 247 ? 17.582 -3.691 -21.055 1.00 84.69 247 VAL A N 1
ATOM 1961 C CA . VAL A 1 247 ? 18.983 -4.003 -20.736 1.00 84.69 247 VAL A CA 1
ATOM 1962 C C . VAL A 1 247 ? 19.202 -5.509 -20.556 1.00 84.69 247 VAL A C 1
ATOM 1964 O O . VAL A 1 247 ? 20.216 -6.031 -21.025 1.00 84.69 247 VAL A O 1
ATOM 1967 N N . ASP A 1 248 ? 18.257 -6.200 -19.920 1.00 83.06 248 ASP A N 1
ATOM 1968 C CA . ASP A 1 248 ? 18.297 -7.649 -19.710 1.00 83.06 248 ASP A CA 1
ATOM 1969 C C . ASP A 1 248 ? 18.157 -8.425 -21.030 1.00 83.06 248 ASP A C 1
ATOM 1971 O O . ASP A 1 248 ? 18.980 -9.288 -21.338 1.00 83.06 248 ASP A O 1
ATOM 1975 N N . GLN A 1 249 ? 17.204 -8.035 -21.885 1.00 78.31 249 GLN A N 1
ATOM 1976 C CA . GLN A 1 249 ? 17.020 -8.618 -23.221 1.00 78.31 249 GLN A CA 1
ATOM 1977 C C . GLN A 1 249 ? 18.238 -8.437 -24.136 1.00 78.31 249 GLN A C 1
ATOM 1979 O O . GLN A 1 249 ? 18.507 -9.276 -24.997 1.00 78.31 249 GLN A O 1
ATOM 1984 N N . CYS A 1 250 ? 19.016 -7.368 -23.948 1.00 77.88 250 CYS A N 1
ATOM 1985 C CA . CYS A 1 250 ? 20.274 -7.188 -24.664 1.00 77.88 250 CYS A CA 1
ATOM 1986 C C . CYS A 1 250 ? 21.336 -8.236 -24.278 1.00 77.88 250 CYS A C 1
ATOM 1988 O O . CYS A 1 250 ? 22.396 -8.259 -24.902 1.00 77.88 250 CYS A O 1
ATOM 1990 N N . GLY A 1 251 ? 21.104 -9.096 -23.278 1.00 68.94 251 GLY A N 1
ATOM 1991 C CA . GLY A 1 251 ? 22.041 -10.137 -22.854 1.00 68.94 251 GLY A CA 1
ATOM 1992 C C . GLY A 1 251 ? 23.334 -9.542 -22.306 1.00 68.94 251 GLY A C 1
ATOM 1993 O O . GLY A 1 251 ? 24.430 -10.005 -22.630 1.00 68.94 251 GLY A O 1
ATOM 1994 N N . VAL A 1 252 ? 23.238 -8.418 -21.595 1.00 66.56 252 VAL A N 1
ATOM 1995 C CA . VAL A 1 252 ? 24.351 -7.900 -20.800 1.00 66.56 252 VAL A CA 1
ATOM 1996 C C . VAL A 1 252 ? 24.271 -8.615 -19.464 1.00 66.56 252 VAL A C 1
ATOM 1998 O O . VAL A 1 252 ? 23.379 -8.320 -18.673 1.00 66.56 252 VAL A O 1
ATOM 2001 N N . GLU A 1 253 ? 25.195 -9.548 -19.213 1.00 57.25 253 GLU A N 1
ATOM 2002 C CA . GLU A 1 253 ? 25.367 -10.098 -17.870 1.00 57.25 253 GLU A CA 1
ATOM 2003 C C . GLU A 1 253 ? 25.540 -8.913 -16.925 1.00 57.25 253 GLU A C 1
ATOM 2005 O O . GLU A 1 253 ? 26.500 -8.134 -17.034 1.00 57.25 253 GLU A O 1
ATOM 2010 N N . ARG A 1 254 ? 24.571 -8.727 -16.021 1.00 60.12 254 ARG A N 1
ATOM 2011 C CA . ARG A 1 254 ? 24.775 -7.831 -14.894 1.00 60.12 254 ARG A CA 1
ATOM 2012 C C . ARG A 1 254 ? 26.014 -8.388 -14.228 1.00 60.12 254 ARG A C 1
ATOM 2014 O O . ARG A 1 254 ? 25.969 -9.496 -13.706 1.00 60.12 254 ARG A O 1
ATOM 2021 N N . LYS A 1 255 ? 27.125 -7.646 -14.272 1.00 50.47 255 LYS A N 1
ATOM 2022 C CA . LYS A 1 255 ? 28.192 -7.870 -13.303 1.00 50.47 255 LYS A CA 1
ATOM 2023 C C . LYS A 1 255 ? 27.461 -7.853 -11.980 1.00 50.47 255 LYS A C 1
ATOM 2025 O O . LYS A 1 255 ? 26.942 -6.790 -11.628 1.00 50.47 255 LYS A O 1
ATOM 2030 N N . GLU A 1 256 ? 27.316 -9.017 -11.353 1.00 43.97 256 GLU A N 1
ATOM 2031 C CA . GLU A 1 256 ? 26.886 -9.130 -9.974 1.00 43.97 256 GLU A CA 1
ATOM 2032 C C . GLU A 1 256 ? 27.794 -8.150 -9.252 1.00 43.97 256 GLU A C 1
ATOM 2034 O O . GLU A 1 256 ? 29.000 -8.365 -9.119 1.00 43.97 256 GLU A O 1
ATOM 2039 N N . LYS A 1 257 ? 27.273 -6.954 -8.980 1.00 45.09 257 LYS A N 1
ATOM 2040 C CA . LYS A 1 257 ? 28.017 -5.988 -8.204 1.00 45.09 257 LYS A CA 1
ATOM 2041 C C . LYS A 1 257 ? 28.058 -6.645 -6.846 1.00 45.09 257 LYS A C 1
ATOM 2043 O O . LYS A 1 257 ? 27.005 -6.746 -6.228 1.00 45.09 257 LYS A O 1
ATOM 2048 N N . ASP A 1 258 ? 29.243 -7.160 -6.525 1.00 37.38 258 ASP A N 1
ATOM 2049 C CA . ASP A 1 258 ? 29.763 -7.545 -5.219 1.00 37.38 258 ASP A CA 1
ATOM 2050 C C . ASP A 1 258 ? 28.715 -7.585 -4.107 1.00 37.38 258 ASP A C 1
ATOM 2052 O O . ASP A 1 258 ? 28.100 -6.567 -3.781 1.00 37.38 258 ASP A O 1
ATOM 2056 N N . GLY A 1 259 ? 28.595 -8.740 -3.449 1.00 39.28 259 GLY A N 1
ATOM 2057 C CA . GLY A 1 259 ? 27.876 -8.858 -2.184 1.00 39.28 259 GLY A CA 1
ATOM 2058 C C . GLY A 1 259 ? 28.205 -7.688 -1.251 1.00 39.28 259 GLY A C 1
ATOM 2059 O O . GLY A 1 259 ? 29.343 -7.534 -0.814 1.00 39.28 259 GLY A O 1
ATOM 2060 N N . GLY A 1 260 ? 27.218 -6.828 -0.981 1.00 38.69 260 GLY A N 1
ATOM 2061 C CA . GLY A 1 260 ? 27.472 -5.623 -0.189 1.00 38.69 260 GLY A CA 1
ATOM 2062 C C . GLY A 1 260 ? 26.509 -4.456 -0.380 1.00 38.69 260 GLY A C 1
ATOM 2063 O O . GLY A 1 260 ? 26.949 -3.312 -0.400 1.00 38.69 260 GLY A O 1
ATOM 2064 N N . SER A 1 261 ? 25.215 -4.704 -0.569 1.00 41.47 261 SER A N 1
ATOM 2065 C CA . SER A 1 261 ? 24.091 -3.910 -0.034 1.00 41.47 261 SER A CA 1
ATOM 2066 C C . SER A 1 261 ? 22.837 -4.333 -0.783 1.00 41.47 261 SER A C 1
ATOM 2068 O O . SER A 1 261 ? 22.645 -3.943 -1.933 1.00 41.47 261 SER A O 1
ATOM 2070 N N . ASP A 1 262 ? 21.976 -5.120 -0.140 1.00 50.16 262 ASP A N 1
ATOM 2071 C CA . ASP A 1 262 ? 20.580 -5.203 -0.564 1.00 50.16 262 ASP A CA 1
ATOM 2072 C C . ASP A 1 262 ? 20.042 -3.772 -0.570 1.00 50.16 262 ASP A C 1
ATOM 2074 O O . ASP A 1 262 ? 19.805 -3.169 0.481 1.00 50.16 262 ASP A O 1
ATOM 2078 N N . LYS A 1 263 ? 19.924 -3.177 -1.758 1.00 62.88 263 LYS A N 1
ATOM 2079 C CA . LYS A 1 263 ? 19.228 -1.906 -1.934 1.00 62.88 263 LYS A CA 1
ATOM 2080 C C . LYS A 1 263 ? 17.743 -2.208 -1.837 1.00 62.88 263 LYS A C 1
ATOM 2082 O O . LYS A 1 263 ? 17.063 -2.291 -2.847 1.00 62.88 263 LYS A O 1
ATOM 2087 N N . HIS A 1 264 ? 17.286 -2.438 -0.615 1.00 71.81 264 HIS A N 1
ATOM 2088 C CA . HIS A 1 264 ? 15.878 -2.605 -0.311 1.00 71.81 264 HIS A CA 1
ATOM 2089 C C . HIS A 1 264 ? 15.287 -1.225 -0.042 1.00 71.81 264 HIS A C 1
ATOM 2091 O O . HIS A 1 264 ? 15.847 -0.438 0.737 1.00 71.81 264 HIS A O 1
ATOM 2097 N N . LEU A 1 265 ? 14.169 -0.909 -0.684 1.00 80.56 265 LEU A N 1
ATOM 2098 C CA . LEU A 1 265 ? 13.382 0.250 -0.310 1.00 80.56 265 LEU A CA 1
ATOM 2099 C C . LEU A 1 265 ? 12.899 0.031 1.123 1.00 80.56 265 LEU A C 1
ATOM 2101 O O . LEU A 1 265 ? 12.395 -1.025 1.502 1.00 80.56 265 LEU A O 1
ATOM 2105 N N . THR A 1 266 ? 13.087 1.050 1.953 1.00 79.69 266 THR A N 1
ATOM 2106 C CA . THR A 1 266 ? 12.654 1.020 3.348 1.00 79.69 266 THR A CA 1
ATOM 2107 C C . THR A 1 266 ? 11.643 2.122 3.580 1.00 79.69 266 THR A C 1
ATOM 2109 O O . THR A 1 266 ? 11.799 3.246 3.098 1.00 79.69 266 THR A O 1
ATOM 2112 N N . TRP A 1 267 ? 10.599 1.794 4.334 1.00 81.06 267 TRP A N 1
ATOM 2113 C CA . TRP A 1 267 ? 9.654 2.776 4.832 1.00 81.06 267 TRP A CA 1
ATOM 2114 C C . TRP A 1 267 ? 10.081 3.250 6.217 1.00 81.06 267 TRP A C 1
ATOM 2116 O O . TRP A 1 267 ? 10.500 2.455 7.055 1.00 81.06 267 TRP A O 1
ATOM 2126 N N . LYS A 1 268 ? 9.960 4.554 6.459 1.00 74.75 268 LYS A N 1
ATOM 2127 C CA . LYS A 1 268 ? 10.048 5.149 7.795 1.00 74.75 268 LYS A CA 1
ATOM 2128 C C . LYS A 1 268 ? 8.896 6.131 7.946 1.00 74.75 268 LYS A C 1
ATOM 2130 O O . LYS A 1 268 ? 8.710 6.978 7.074 1.00 74.75 268 LYS A O 1
ATOM 2135 N N . SER A 1 269 ? 8.167 6.065 9.055 1.00 60.16 269 SER A N 1
ATOM 2136 C CA . SER A 1 269 ? 6.974 6.896 9.291 1.00 60.16 269 SER A CA 1
ATOM 2137 C C . SER A 1 269 ? 7.254 8.405 9.234 1.00 60.16 269 SER A C 1
ATOM 2139 O O . SER A 1 269 ? 6.403 9.194 8.823 1.00 60.16 269 SER A O 1
ATOM 2141 N N . THR A 1 270 ? 8.489 8.824 9.529 1.00 57.75 270 THR A N 1
ATOM 2142 C CA . THR A 1 270 ? 8.938 10.211 9.349 1.00 57.75 270 THR A CA 1
ATOM 2143 C C . THR A 1 270 ? 9.689 10.372 8.029 1.00 57.75 270 THR A C 1
ATOM 2145 O O . THR A 1 270 ? 10.829 9.930 7.890 1.00 57.75 270 THR A O 1
ATOM 2148 N N . GLY A 1 271 ? 9.066 11.044 7.057 1.00 63.09 271 GLY A N 1
ATOM 2149 C CA . GLY A 1 271 ? 9.702 11.392 5.781 1.00 63.09 271 GLY A CA 1
ATOM 2150 C C . GLY A 1 271 ? 9.872 10.233 4.791 1.00 63.09 271 GLY A C 1
ATOM 2151 O O . GLY A 1 271 ? 10.525 10.430 3.765 1.00 63.09 271 GLY A O 1
ATOM 2152 N N . GLY A 1 272 ? 9.280 9.062 5.060 1.00 70.88 272 GLY A N 1
ATOM 2153 C CA . GLY A 1 272 ? 9.368 7.867 4.215 1.00 70.88 272 GLY A CA 1
ATOM 2154 C C . GLY A 1 272 ? 9.002 8.130 2.759 1.00 70.88 272 GLY A C 1
ATOM 2155 O O . GLY A 1 272 ? 9.803 7.842 1.876 1.00 70.88 272 GLY A O 1
ATOM 2156 N N . ALA A 1 273 ? 7.866 8.785 2.505 1.00 80.12 273 ALA A N 1
ATOM 2157 C CA . ALA A 1 273 ? 7.428 9.133 1.152 1.00 80.12 273 ALA A CA 1
ATOM 2158 C C . ALA A 1 273 ? 8.464 9.972 0.376 1.00 80.12 273 ALA A C 1
ATOM 2160 O O . ALA A 1 273 ? 8.834 9.630 -0.745 1.00 80.12 273 ALA A O 1
ATOM 2161 N N . SER A 1 274 ? 8.996 11.040 0.982 1.00 84.50 274 SER A N 1
ATOM 2162 C CA . SER A 1 274 ? 9.996 11.897 0.324 1.00 84.50 274 SER A CA 1
ATOM 2163 C C . SER A 1 274 ? 11.328 11.175 0.104 1.00 84.50 274 SER A C 1
ATOM 2165 O O . SER A 1 274 ? 11.991 11.394 -0.912 1.00 84.50 274 SER A O 1
ATOM 2167 N N . ALA A 1 275 ? 11.730 10.310 1.038 1.00 86.94 275 ALA A N 1
ATOM 2168 C CA . ALA A 1 275 ? 12.925 9.490 0.884 1.00 86.94 275 ALA A CA 1
ATOM 2169 C C . ALA A 1 275 ? 12.771 8.487 -0.270 1.00 86.94 275 ALA A C 1
ATOM 2171 O O . ALA A 1 275 ? 13.672 8.390 -1.102 1.00 86.94 275 ALA A O 1
ATOM 2172 N N . LEU A 1 276 ? 11.621 7.809 -0.366 1.00 87.38 276 LEU A N 1
ATOM 2173 C CA . LEU A 1 276 ? 11.312 6.882 -1.457 1.00 87.38 276 LEU A CA 1
ATOM 2174 C C . LEU A 1 276 ? 11.340 7.577 -2.819 1.00 87.38 276 LEU A C 1
ATOM 2176 O O . LEU A 1 276 ? 12.022 7.100 -3.721 1.00 87.38 276 LEU A O 1
ATOM 2180 N N . VAL A 1 277 ? 10.676 8.731 -2.944 1.00 90.69 277 VAL A N 1
ATOM 2181 C CA . VAL A 1 277 ? 10.669 9.546 -4.172 1.00 90.69 277 VAL A CA 1
ATOM 2182 C C . VAL A 1 277 ? 12.093 9.817 -4.662 1.00 90.69 277 VAL A C 1
ATOM 2184 O O . VAL A 1 277 ? 12.418 9.527 -5.811 1.00 90.69 277 VAL A O 1
ATOM 2187 N N . LYS A 1 278 ? 12.985 10.268 -3.772 1.00 89.94 278 LYS A N 1
ATOM 2188 C CA . LYS A 1 278 ? 14.389 10.542 -4.123 1.00 89.94 278 LYS A CA 1
ATOM 2189 C C . LYS A 1 278 ? 15.142 9.291 -4.568 1.00 89.94 278 LYS A C 1
ATOM 2191 O O . LYS A 1 278 ? 15.920 9.347 -5.517 1.00 89.94 278 LYS A O 1
ATOM 2196 N N . VAL A 1 279 ? 14.948 8.164 -3.880 1.00 90.62 279 VAL A N 1
ATOM 2197 C CA . VAL A 1 279 ? 15.610 6.901 -4.242 1.00 90.62 279 VAL A CA 1
ATOM 2198 C C . VAL A 1 279 ? 15.148 6.427 -5.621 1.00 90.62 279 VAL A C 1
ATOM 2200 O O . VAL A 1 279 ? 15.982 6.015 -6.428 1.00 90.62 279 VAL A O 1
ATOM 2203 N N . ILE A 1 280 ? 13.853 6.545 -5.918 1.00 92.69 280 ILE A N 1
ATOM 2204 C CA . ILE A 1 280 ? 13.262 6.175 -7.209 1.00 92.69 280 ILE A CA 1
ATOM 2205 C C . ILE A 1 280 ? 13.803 7.061 -8.335 1.00 92.69 280 ILE A C 1
ATOM 2207 O O . ILE A 1 280 ? 14.209 6.542 -9.373 1.00 92.69 280 ILE A O 1
ATOM 2211 N N . GLU A 1 281 ? 13.886 8.377 -8.132 1.00 92.75 281 GLU A N 1
ATOM 2212 C CA . GLU A 1 281 ? 14.467 9.299 -9.118 1.00 92.75 281 GLU A CA 1
ATOM 2213 C C . GLU A 1 281 ? 15.925 8.936 -9.445 1.00 92.75 281 GLU A C 1
ATOM 2215 O O . GLU A 1 281 ? 16.320 8.880 -10.614 1.00 92.75 281 GLU A O 1
ATOM 2220 N N . VAL A 1 282 ? 16.726 8.627 -8.418 1.00 91.81 282 VAL A N 1
ATOM 2221 C CA . VAL A 1 282 ? 18.117 8.182 -8.588 1.00 91.81 282 VAL A CA 1
ATOM 2222 C C . VAL A 1 282 ? 18.182 6.848 -9.336 1.00 91.81 282 VAL A C 1
ATOM 2224 O O . VAL A 1 282 ? 19.011 6.692 -10.237 1.00 91.81 282 VAL A O 1
ATOM 2227 N N . ALA A 1 283 ? 17.307 5.896 -9.001 1.00 90.25 283 ALA A N 1
ATOM 2228 C CA . ALA A 1 283 ? 17.230 4.604 -9.676 1.00 90.25 283 ALA A CA 1
ATOM 2229 C C . ALA A 1 283 ? 16.856 4.760 -11.158 1.00 90.25 283 ALA A C 1
ATOM 2231 O O . ALA A 1 283 ? 17.515 4.169 -12.015 1.00 90.25 283 ALA A O 1
ATOM 2232 N N . ARG A 1 284 ? 15.893 5.633 -11.484 1.00 94.19 284 ARG A N 1
ATOM 2233 C CA . ARG A 1 284 ? 15.514 5.939 -12.870 1.00 94.19 284 ARG A CA 1
ATOM 2234 C C . ARG A 1 284 ? 16.685 6.489 -13.662 1.00 94.19 284 ARG A C 1
ATOM 2236 O O . ARG A 1 284 ? 16.929 6.049 -14.787 1.00 94.19 284 ARG A O 1
ATOM 2243 N N . ILE A 1 285 ? 17.399 7.466 -13.103 1.00 93.25 285 ILE A N 1
ATOM 2244 C CA . ILE A 1 285 ? 18.569 8.048 -13.766 1.00 93.25 285 ILE A CA 1
ATOM 2245 C C . ILE A 1 285 ? 19.610 6.951 -14.015 1.00 93.25 285 ILE A C 1
ATOM 2247 O O . ILE A 1 285 ? 20.074 6.812 -15.146 1.00 93.25 285 ILE A O 1
ATOM 2251 N N . ALA A 1 286 ? 19.915 6.121 -13.014 1.00 90.00 286 ALA A N 1
ATOM 2252 C CA . ALA A 1 286 ? 20.864 5.018 -13.160 1.00 90.00 286 ALA A CA 1
ATOM 2253 C C . ALA A 1 286 ? 20.448 4.008 -14.247 1.00 90.00 286 ALA A C 1
ATOM 2255 O O . ALA A 1 286 ? 21.279 3.640 -15.079 1.00 90.00 286 ALA A O 1
ATOM 2256 N N . ALA A 1 287 ? 19.172 3.611 -14.288 1.00 90.06 287 ALA A N 1
ATOM 2257 C CA . ALA A 1 287 ? 18.632 2.719 -15.313 1.00 90.06 287 ALA A CA 1
ATOM 2258 C C . ALA A 1 287 ? 18.717 3.345 -16.717 1.00 90.06 287 ALA A C 1
ATOM 2260 O O . ALA A 1 287 ? 19.147 2.691 -17.666 1.00 90.06 287 ALA A O 1
ATOM 2261 N N . SER A 1 288 ? 18.386 4.635 -16.846 1.00 93.25 288 SER A N 1
ATOM 2262 C CA . SER A 1 288 ? 18.462 5.353 -18.125 1.00 93.25 288 SER A CA 1
ATOM 2263 C C . SER A 1 288 ? 19.894 5.460 -18.654 1.00 93.25 288 SER A C 1
ATOM 2265 O O . SER A 1 288 ? 20.131 5.239 -19.839 1.00 93.25 288 SER A O 1
ATOM 2267 N N . VAL A 1 289 ? 20.865 5.732 -17.774 1.00 91.25 289 VAL A N 1
ATOM 2268 C CA . VAL A 1 289 ? 22.285 5.790 -18.138 1.00 91.25 289 VAL A CA 1
ATOM 2269 C C . VAL A 1 289 ? 22.770 4.416 -18.589 1.00 91.25 289 VAL A C 1
ATOM 2271 O O . VAL A 1 289 ? 23.449 4.331 -19.608 1.00 91.25 289 VAL A O 1
ATOM 2274 N N . ALA A 1 290 ? 22.398 3.345 -17.882 1.00 88.44 290 ALA A N 1
ATOM 2275 C CA . ALA A 1 290 ? 22.762 1.982 -18.266 1.00 88.44 290 ALA A CA 1
ATOM 2276 C C . ALA A 1 290 ? 22.219 1.610 -19.655 1.00 88.44 290 ALA A C 1
ATOM 2278 O O . ALA A 1 290 ? 22.969 1.109 -20.492 1.00 88.44 290 ALA A O 1
ATOM 2279 N N . LEU A 1 291 ? 20.945 1.916 -19.925 1.00 90.25 291 LEU A N 1
ATOM 2280 C CA . LEU A 1 291 ? 20.324 1.671 -21.225 1.00 90.25 291 LEU A CA 1
ATOM 2281 C C . LEU A 1 291 ? 21.024 2.449 -22.347 1.00 90.25 291 LEU A C 1
ATOM 2283 O O . LEU A 1 291 ? 21.407 1.867 -23.361 1.00 90.25 291 LEU A O 1
ATOM 2287 N N . VAL A 1 292 ? 21.227 3.756 -22.164 1.00 90.25 292 VAL A N 1
ATOM 2288 C CA . VAL A 1 292 ? 21.878 4.608 -23.171 1.00 90.25 292 VAL A CA 1
ATOM 2289 C C . VAL A 1 292 ? 23.313 4.153 -23.434 1.00 90.25 292 VAL A C 1
ATOM 2291 O O . VAL A 1 292 ? 23.735 4.120 -24.589 1.00 90.25 292 VAL A O 1
ATOM 2294 N N . ASP A 1 293 ? 24.053 3.754 -22.398 1.00 89.38 293 ASP A N 1
ATOM 2295 C CA . ASP A 1 293 ? 25.424 3.261 -22.548 1.00 89.38 293 ASP A CA 1
ATOM 2296 C C . ASP A 1 293 ? 25.480 1.989 -23.405 1.00 89.38 293 ASP A C 1
ATOM 2298 O O . ASP A 1 293 ? 26.331 1.872 -24.288 1.00 89.38 293 ASP A O 1
ATOM 2302 N N . ILE A 1 294 ? 24.531 1.067 -23.213 1.00 87.88 294 ILE A N 1
ATOM 2303 C CA . ILE A 1 294 ? 24.421 -0.160 -24.011 1.00 87.88 294 ILE A CA 1
ATOM 2304 C C . ILE A 1 294 ? 24.045 0.157 -25.459 1.00 87.88 294 ILE A C 1
ATOM 2306 O O . ILE A 1 294 ? 24.692 -0.347 -26.378 1.00 87.88 294 ILE A O 1
ATOM 2310 N N . LEU A 1 295 ? 23.051 1.019 -25.682 1.00 86.56 295 LEU A N 1
ATOM 2311 C CA . LEU A 1 295 ? 22.630 1.402 -27.032 1.00 86.56 295 LEU A CA 1
ATOM 2312 C C . LEU A 1 295 ? 23.758 2.100 -27.807 1.00 86.56 295 LEU A C 1
ATOM 2314 O O . LEU A 1 295 ? 23.983 1.806 -28.981 1.00 86.56 295 LEU A O 1
ATOM 2318 N N . LEU A 1 296 ? 24.506 2.989 -27.151 1.00 87.81 296 LEU A N 1
ATOM 2319 C CA . LEU A 1 296 ? 25.622 3.696 -27.777 1.00 87.81 296 LEU A CA 1
ATOM 2320 C C . LEU A 1 296 ? 26.824 2.784 -28.031 1.00 87.81 296 LEU A C 1
ATOM 2322 O O . LEU A 1 296 ? 27.400 2.845 -29.114 1.00 87.81 296 LEU A O 1
ATOM 2326 N N . LYS A 1 297 ? 27.222 1.957 -27.055 1.00 85.06 297 LYS A N 1
ATOM 2327 C CA . LYS A 1 297 ? 28.455 1.160 -27.152 1.00 85.06 297 LYS A CA 1
ATOM 2328 C C . LYS A 1 297 ? 28.271 -0.153 -27.902 1.00 85.06 297 LYS A C 1
ATOM 2330 O O . LYS A 1 297 ? 29.123 -0.503 -28.709 1.00 85.06 297 LYS A O 1
ATOM 2335 N N . ARG A 1 298 ? 27.202 -0.903 -27.613 1.00 82.88 298 ARG A N 1
ATOM 2336 C CA . ARG A 1 298 ? 27.004 -2.262 -28.146 1.00 82.88 298 ARG A CA 1
ATOM 2337 C C . ARG A 1 298 ? 26.322 -2.260 -29.508 1.00 82.88 298 ARG A C 1
ATOM 2339 O O . ARG A 1 298 ? 26.679 -3.072 -30.353 1.00 82.88 298 ARG A O 1
ATOM 2346 N N . TYR A 1 299 ? 25.363 -1.361 -29.714 1.00 83.06 299 TYR A N 1
ATOM 2347 C CA . TYR A 1 299 ? 24.559 -1.312 -30.939 1.00 83.06 299 TYR A CA 1
ATOM 2348 C C . TYR A 1 299 ? 24.967 -0.189 -31.901 1.00 83.06 299 TYR A C 1
ATOM 2350 O O . TYR A 1 299 ? 24.333 -0.038 -32.941 1.00 83.06 299 TYR A O 1
ATOM 2358 N N . ASP A 1 300 ? 26.006 0.591 -31.566 1.00 85.00 300 ASP A N 1
ATOM 2359 C CA . ASP A 1 300 ? 26.478 1.756 -32.330 1.00 85.00 300 ASP A CA 1
ATOM 2360 C C . ASP A 1 300 ? 25.309 2.606 -32.853 1.00 85.00 300 ASP A C 1
ATOM 2362 O O . ASP A 1 300 ? 25.149 2.863 -34.050 1.00 85.00 300 ASP A O 1
ATOM 2366 N N . LEU A 1 301 ? 24.447 3.038 -31.928 1.00 88.31 301 LEU A N 1
ATOM 2367 C CA . LEU A 1 301 ? 23.268 3.842 -32.255 1.00 88.31 301 LEU A CA 1
ATOM 2368 C C . LEU A 1 301 ? 23.633 5.100 -33.072 1.00 88.31 301 LEU A C 1
ATOM 2370 O O . LEU A 1 301 ? 22.846 5.578 -33.890 1.00 88.31 301 LEU A O 1
ATOM 2374 N N . LEU A 1 302 ? 24.855 5.617 -32.911 1.00 88.94 302 LEU A N 1
ATOM 2375 C CA . LEU A 1 302 ? 25.364 6.725 -33.716 1.00 88.94 302 LEU A CA 1
ATOM 2376 C C . LEU A 1 302 ? 25.552 6.339 -35.186 1.00 88.94 302 LEU A C 1
ATOM 2378 O O . LEU A 1 302 ? 25.238 7.149 -36.061 1.00 88.94 302 LEU A O 1
ATOM 2382 N N . ALA A 1 303 ? 26.040 5.136 -35.493 1.00 88.69 303 ALA A N 1
ATOM 2383 C CA . ALA A 1 303 ? 26.060 4.636 -36.864 1.00 88.69 303 ALA A CA 1
ATOM 2384 C C . ALA A 1 303 ? 24.645 4.495 -37.437 1.00 88.69 303 ALA A C 1
ATOM 2386 O O . ALA A 1 303 ? 24.430 4.917 -38.574 1.00 88.69 303 ALA A O 1
ATOM 2387 N N . LEU A 1 304 ? 23.671 4.018 -36.652 1.00 89.00 304 LEU A N 1
ATOM 2388 C CA . LEU A 1 304 ? 22.275 3.961 -37.095 1.00 89.00 304 LEU A CA 1
ATOM 2389 C C . LEU A 1 304 ? 21.742 5.356 -37.449 1.00 89.00 304 LEU A C 1
ATOM 2391 O O . LEU A 1 304 ? 21.230 5.548 -38.550 1.00 89.00 304 LEU A O 1
ATOM 2395 N N . PHE A 1 305 ? 21.928 6.359 -36.585 1.00 88.94 305 PHE A N 1
ATOM 2396 C CA . PHE A 1 305 ? 21.499 7.732 -36.883 1.00 88.94 305 PHE A CA 1
ATOM 2397 C C . PHE A 1 305 ? 22.200 8.322 -38.111 1.00 88.94 305 PHE A C 1
ATOM 2399 O O . PHE A 1 305 ? 21.575 9.046 -38.891 1.00 88.94 305 PHE A O 1
ATOM 2406 N N . ARG A 1 306 ? 23.478 7.992 -38.338 1.00 88.69 306 ARG A N 1
ATOM 2407 C CA . ARG A 1 306 ? 24.177 8.377 -39.575 1.00 88.69 306 ARG A CA 1
ATOM 2408 C C . ARG A 1 306 ? 23.545 7.714 -40.799 1.00 88.69 306 ARG A C 1
ATOM 2410 O O . ARG A 1 306 ? 23.387 8.389 -41.813 1.00 88.69 306 ARG A O 1
ATOM 2417 N N . SER A 1 307 ? 23.169 6.441 -40.711 1.00 88.75 307 SER A N 1
ATOM 2418 C CA . SER A 1 307 ? 22.493 5.717 -41.793 1.00 88.75 307 SER A CA 1
ATOM 2419 C C . SER A 1 307 ? 21.101 6.284 -42.072 1.00 88.75 307 SER A C 1
ATOM 2421 O O . SER A 1 307 ? 20.804 6.596 -43.221 1.00 88.75 307 SER A O 1
ATOM 2423 N N . VAL A 1 308 ? 20.288 6.532 -41.040 1.00 88.94 308 VAL A N 1
ATOM 2424 C CA . VAL A 1 308 ? 18.969 7.178 -41.178 1.00 88.94 308 VAL A CA 1
ATOM 2425 C C . VAL A 1 308 ? 19.109 8.545 -41.842 1.00 88.94 308 VAL A C 1
ATOM 2427 O O . VAL A 1 308 ? 18.391 8.855 -42.789 1.00 88.94 308 VAL A O 1
ATOM 2430 N N . ARG A 1 309 ? 20.089 9.351 -41.422 1.00 87.69 309 ARG A N 1
ATOM 2431 C CA . ARG A 1 309 ? 20.355 10.642 -42.061 1.00 87.69 309 ARG A CA 1
ATOM 2432 C C . ARG A 1 309 ? 20.752 10.500 -43.535 1.00 87.69 309 ARG A C 1
ATOM 2434 O O . ARG A 1 309 ? 20.312 11.300 -44.355 1.00 87.69 309 ARG A O 1
ATOM 2441 N N . ARG A 1 310 ? 21.622 9.544 -43.876 1.00 84.19 310 ARG A N 1
ATOM 2442 C CA . ARG A 1 310 ? 22.120 9.369 -45.252 1.00 84.19 310 ARG A CA 1
ATOM 2443 C C . ARG A 1 310 ? 21.043 8.856 -46.200 1.00 84.19 310 ARG A C 1
ATOM 2445 O O . ARG A 1 310 ? 20.908 9.406 -47.287 1.00 84.19 310 ARG A O 1
ATOM 2452 N N . PHE A 1 311 ? 20.304 7.833 -45.783 1.00 83.81 311 PHE A N 1
ATOM 2453 C CA . PHE A 1 311 ? 19.367 7.119 -46.645 1.00 83.81 311 PHE A CA 1
ATOM 2454 C C . PHE A 1 311 ? 17.936 7.638 -46.499 1.00 83.81 311 PHE A C 1
ATOM 2456 O O . PHE A 1 311 ? 17.323 8.009 -47.488 1.00 83.81 311 PHE A O 1
ATOM 2463 N N . LEU A 1 312 ? 17.404 7.741 -45.280 1.00 84.12 312 LEU A N 1
ATOM 2464 C CA . LEU A 1 312 ? 15.992 8.091 -45.090 1.00 84.12 312 LEU A CA 1
ATOM 2465 C C . LEU A 1 312 ? 15.736 9.600 -45.195 1.00 84.12 312 LEU A C 1
ATOM 2467 O O . LEU A 1 312 ? 14.775 10.024 -45.823 1.00 84.12 312 LEU A O 1
ATOM 2471 N N . LEU A 1 313 ? 16.616 10.420 -44.613 1.00 86.44 313 LEU A N 1
ATOM 2472 C CA . LEU A 1 313 ? 16.521 11.886 -44.694 1.00 86.44 313 LEU A CA 1
ATOM 2473 C C . LEU A 1 313 ? 17.236 12.466 -45.921 1.00 86.44 313 LEU A C 1
ATOM 2475 O O . LEU A 1 313 ? 17.428 13.678 -45.998 1.00 86.44 313 LEU A O 1
ATOM 2479 N N . VAL A 1 314 ? 17.653 11.603 -46.856 1.00 79.62 314 VAL A N 1
ATOM 2480 C CA . VAL A 1 314 ? 18.235 11.982 -48.153 1.00 79.62 314 VAL A CA 1
ATOM 2481 C C . VAL A 1 314 ? 19.416 12.956 -47.999 1.00 79.62 314 VAL A C 1
ATOM 2483 O O . VAL A 1 314 ? 19.622 13.881 -48.776 1.00 79.62 314 VAL A O 1
ATOM 2486 N N . GLY A 1 315 ? 20.240 12.757 -46.966 1.00 76.88 315 GLY A N 1
ATOM 2487 C CA . GLY A 1 315 ? 21.456 13.548 -46.776 1.00 76.88 315 GLY A CA 1
ATOM 2488 C C . GLY A 1 315 ? 22.507 13.314 -47.871 1.00 76.88 315 GLY A C 1
ATOM 2489 O O . GLY A 1 315 ? 23.425 14.121 -48.012 1.00 76.88 315 GLY A O 1
ATOM 2490 N N . GLN A 1 316 ? 22.389 12.211 -48.617 1.00 72.44 316 GLN A N 1
ATOM 2491 C CA . GLN A 1 316 ? 23.153 11.899 -49.826 1.00 72.44 316 GLN A CA 1
ATOM 2492 C C . GLN A 1 316 ? 22.185 11.345 -50.879 1.00 72.44 316 GLN A C 1
ATOM 2494 O O . GLN A 1 316 ? 21.563 10.311 -50.648 1.00 72.44 316 GLN A O 1
ATOM 2499 N N . CYS A 1 317 ? 22.044 12.029 -52.017 1.00 77.56 317 CYS A N 1
ATOM 2500 C CA . CYS A 1 317 ? 21.048 11.691 -53.044 1.00 77.56 317 CYS A CA 1
ATOM 2501 C C . CYS A 1 317 ? 21.565 10.724 -54.116 1.00 77.56 317 CYS A C 1
ATOM 2503 O O . CYS A 1 317 ? 20.771 10.199 -54.891 1.00 77.56 317 CYS A O 1
ATOM 2505 N N . ASP A 1 318 ? 22.878 10.496 -54.189 1.00 83.94 318 ASP A N 1
ATOM 2506 C CA . ASP A 1 318 ? 23.504 9.797 -55.318 1.00 83.94 318 ASP A CA 1
ATOM 2507 C C . ASP A 1 318 ? 22.972 8.367 -55.486 1.00 83.94 318 ASP A C 1
ATOM 2509 O O . ASP A 1 318 ? 22.667 7.939 -56.598 1.00 83.94 318 ASP A O 1
ATOM 2513 N N . TRP A 1 319 ? 22.779 7.646 -54.376 1.00 84.81 319 TRP A N 1
ATOM 2514 C CA . TRP A 1 319 ? 22.198 6.301 -54.396 1.00 84.81 319 TRP A CA 1
ATOM 2515 C C . TRP A 1 319 ? 20.733 6.317 -54.854 1.00 84.81 319 TRP A C 1
ATOM 2517 O O . TRP A 1 319 ? 20.319 5.416 -55.578 1.00 84.81 319 TRP A O 1
ATOM 2527 N N . LEU A 1 320 ? 19.964 7.339 -54.461 1.00 85.00 320 LEU A N 1
ATOM 2528 C CA . LEU A 1 320 ? 18.547 7.457 -54.795 1.00 85.00 320 LEU A CA 1
ATOM 2529 C C . LEU A 1 320 ? 18.375 7.767 -56.280 1.00 85.00 320 LEU A C 1
ATOM 2531 O O . LEU A 1 320 ? 17.499 7.199 -56.917 1.00 85.00 320 LEU A O 1
ATOM 2535 N N . MET A 1 321 ? 19.235 8.611 -56.856 1.00 84.75 321 MET A N 1
ATOM 2536 C CA . MET A 1 321 ? 19.206 8.885 -58.295 1.00 84.75 321 MET A CA 1
ATOM 2537 C C . MET A 1 321 ? 19.518 7.632 -59.117 1.00 84.75 321 MET A C 1
ATOM 2539 O O . MET A 1 321 ? 18.807 7.346 -60.076 1.00 84.75 321 MET A O 1
ATOM 2543 N N . ILE A 1 322 ? 20.537 6.860 -58.720 1.00 85.25 322 ILE A N 1
ATOM 2544 C CA . ILE A 1 322 ? 20.871 5.588 -59.380 1.00 85.25 322 ILE A CA 1
ATOM 2545 C C . ILE A 1 322 ? 19.721 4.588 -59.220 1.00 85.25 322 ILE A C 1
ATOM 2547 O O . ILE A 1 322 ? 19.343 3.928 -60.183 1.00 85.25 322 ILE A O 1
ATOM 2551 N N . PHE A 1 323 ? 19.134 4.497 -58.024 1.00 87.56 323 PHE A N 1
ATOM 2552 C CA . PHE A 1 323 ? 17.982 3.637 -57.771 1.00 87.56 323 PHE A CA 1
ATOM 2553 C C . PHE A 1 323 ? 16.791 4.013 -58.657 1.00 87.56 323 PHE A C 1
ATOM 2555 O O . PHE A 1 323 ? 16.255 3.144 -59.333 1.00 87.56 323 PHE A O 1
ATOM 2562 N N . MET A 1 324 ? 16.424 5.297 -58.715 1.00 86.50 324 MET A N 1
ATOM 2563 C CA . MET A 1 324 ? 15.323 5.785 -59.549 1.00 86.50 324 MET A CA 1
ATOM 2564 C C . MET A 1 324 ? 15.564 5.502 -61.033 1.00 86.50 324 MET A C 1
ATOM 2566 O O . MET A 1 324 ? 14.649 5.053 -61.704 1.00 86.50 324 MET A O 1
ATOM 2570 N N . GLN A 1 325 ? 16.788 5.682 -61.539 1.00 87.00 325 GLN A N 1
ATOM 2571 C CA . GLN A 1 325 ? 17.115 5.378 -62.939 1.00 87.00 325 GLN A CA 1
ATOM 2572 C C . GLN A 1 325 ? 16.999 3.890 -63.282 1.00 87.00 325 GLN A C 1
ATOM 2574 O O . GLN A 1 325 ? 16.627 3.546 -64.398 1.00 87.00 325 GLN A O 1
ATOM 2579 N N . VAL A 1 326 ? 17.345 3.004 -62.347 1.00 87.88 326 VAL A N 1
ATOM 2580 C CA . VAL A 1 326 ? 17.278 1.550 -62.563 1.00 87.88 326 VAL A CA 1
ATOM 2581 C C . VAL A 1 326 ? 15.864 1.010 -62.335 1.00 87.88 326 VAL A C 1
ATOM 2583 O O . VAL A 1 326 ? 15.461 0.049 -62.984 1.00 87.88 326 VAL A O 1
ATOM 2586 N N . ALA A 1 327 ? 15.114 1.609 -61.411 1.00 88.12 327 ALA A N 1
ATOM 2587 C CA . ALA A 1 327 ? 13.774 1.174 -61.039 1.00 88.12 327 ALA A CA 1
ATOM 2588 C C . ALA A 1 327 ? 12.655 1.834 -61.867 1.00 88.12 327 ALA A C 1
ATOM 2590 O O . ALA A 1 327 ? 11.512 1.408 -61.729 1.00 88.12 327 ALA A O 1
ATOM 2591 N N . ASP A 1 328 ? 12.957 2.822 -62.719 1.00 86.31 328 ASP A N 1
ATOM 2592 C CA . ASP A 1 328 ? 11.973 3.643 -63.451 1.00 86.31 328 ASP A CA 1
ATOM 2593 C C . ASP A 1 328 ? 10.953 2.790 -64.230 1.00 86.31 328 ASP A C 1
ATOM 2595 O O . ASP A 1 328 ? 9.745 2.892 -64.020 1.00 86.31 328 ASP A O 1
ATOM 2599 N N . ASP A 1 329 ? 11.442 1.836 -65.033 1.00 82.25 329 ASP A N 1
ATOM 2600 C CA . ASP A 1 329 ? 10.611 0.934 -65.847 1.00 82.25 329 ASP A CA 1
ATOM 2601 C C . ASP A 1 329 ? 9.730 -0.022 -65.013 1.00 82.25 329 ASP A C 1
ATOM 2603 O O . ASP A 1 329 ? 8.736 -0.564 -65.508 1.00 82.25 329 ASP A O 1
ATOM 2607 N N . LEU A 1 330 ? 10.110 -0.286 -63.757 1.00 81.00 330 LEU A N 1
ATOM 2608 C CA . LEU A 1 330 ? 9.375 -1.158 -62.833 1.00 81.00 330 LEU A CA 1
ATOM 2609 C C . LEU A 1 330 ? 8.380 -0.374 -61.974 1.00 81.00 330 LEU A C 1
ATOM 2611 O O . LEU A 1 330 ? 7.292 -0.878 -61.720 1.00 81.00 330 LEU A O 1
ATOM 2615 N N . LEU A 1 331 ? 8.731 0.848 -61.567 1.00 83.81 331 LEU A N 1
ATOM 2616 C CA . LEU A 1 331 ? 7.863 1.759 -60.817 1.00 83.81 331 LEU A CA 1
ATOM 2617 C C . LEU A 1 331 ? 6.753 2.365 -61.688 1.00 83.81 331 LEU A C 1
ATOM 2619 O O . LEU A 1 331 ? 5.736 2.795 -61.155 1.00 83.81 331 LEU A O 1
ATOM 2623 N N . ALA A 1 332 ? 6.929 2.391 -63.014 1.00 82.94 332 ALA A N 1
ATOM 2624 C CA . ALA A 1 332 ? 5.922 2.861 -63.970 1.00 82.94 332 ALA A CA 1
ATOM 2625 C C . ALA A 1 332 ? 4.759 1.875 -64.205 1.00 82.94 332 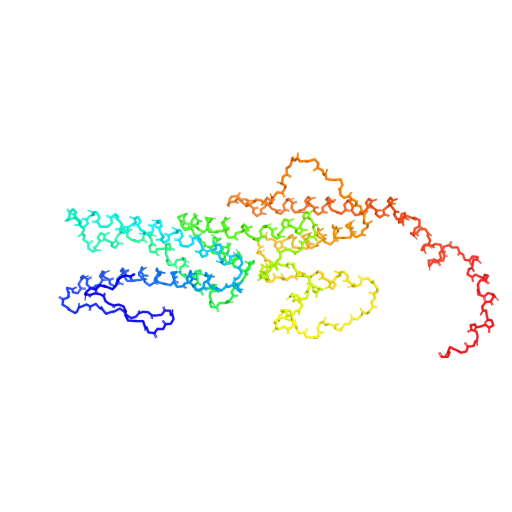ALA A C 1
ATOM 2627 O O . ALA A 1 332 ? 3.811 2.206 -64.917 1.00 82.94 332 ALA A O 1
ATOM 2628 N N . LYS A 1 333 ? 4.836 0.657 -63.658 1.00 87.12 333 LYS A N 1
ATOM 2629 C CA . LYS A 1 333 ? 3.749 -0.328 -63.706 1.00 87.12 333 LYS A CA 1
ATOM 2630 C C . LYS A 1 333 ? 2.843 -0.134 -62.494 1.00 87.12 333 LYS A C 1
ATOM 2632 O O . LYS A 1 333 ? 3.337 0.169 -61.411 1.00 87.12 333 LYS A O 1
ATOM 2637 N N . ASP A 1 334 ? 1.538 -0.324 -62.676 1.00 77.38 334 ASP A N 1
ATOM 2638 C CA . ASP A 1 334 ? 0.590 -0.267 -61.562 1.00 77.38 334 ASP A CA 1
ATOM 2639 C C . ASP A 1 334 ? 0.944 -1.330 -60.512 1.00 77.38 334 ASP A C 1
ATOM 2641 O O . ASP A 1 334 ? 1.373 -2.437 -60.848 1.00 77.38 334 ASP A O 1
ATOM 2645 N N . ALA A 1 335 ? 0.812 -0.967 -59.236 1.00 71.81 335 ALA A N 1
ATOM 2646 C CA . ALA A 1 335 ? 1.008 -1.904 -58.139 1.00 71.81 335 ALA A CA 1
ATOM 2647 C C . ALA A 1 335 ? -0.151 -2.913 -58.136 1.00 71.81 335 ALA A C 1
ATOM 2649 O O . ALA A 1 335 ? -1.305 -2.497 -58.021 1.00 71.81 335 ALA A O 1
ATOM 2650 N N . ASP A 1 336 ? 0.173 -4.200 -58.297 1.00 57.00 336 ASP A N 1
ATOM 2651 C CA . ASP A 1 336 ? -0.785 -5.316 -58.222 1.00 57.00 336 ASP A CA 1
ATOM 2652 C C . ASP A 1 336 ? -1.482 -5.411 -56.854 1.00 57.00 336 ASP A C 1
ATOM 2654 O O . ASP A 1 336 ? -0.795 -5.240 -55.814 1.00 57.00 336 ASP A O 1
#

pLDDT: mean 82.94, std 13.48, range [36.94, 95.25]

Organism: NCBI:txid2011161

InterPro domains:
  IPR007259 Gamma-tubulin complex component protein [PTHR19302] (25-335)
  IPR041470 Gamma tubulin complex component protein, N-terminal [PF17681] (1-297)

Secondary structure (DSSP, 8-state):
----SSEEEEE-SSS-EEEEE-TTS-HHHHHHHHHHHHHHHHHHHHHHHHHHHHH-GGGHHHHHHHHHHHHHHIIIIIHHHHHHHHHHHHTT---HHHHHHHHHHHHHHHHHHHHHHHHHHHTT--THHHHHHHHHHHHH---HHHHHHHHHHHHHHHHHHHHHHHIIIII-----TTS-SSEEETTSHHHHHHHHHTT--GGGS-S---TT-HHHHHEEE-STTS-GGGGGGHHHHHHHHHHHHHHHHTT-------S---------TTTHHHHHHHHHHHHHHHHHHHHHHHHHHTS-HHHHHHHIIIIIS-S--HHHHHHHHHHHHHHTSPP-

Radius of gyration: 30.05 Å; chains: 1; bounding box: 64×33×110 Å